Protein AF-A0A0F9HCJ8-F1 (afdb_monomer_lite)

pLDDT: mean 73.53, std 13.88, range [41.31, 93.12]

Organism: NCBI:txid412755

Foldseek 3Di:
DEEEEEQCVDPVNVVVQVVCVVVVYHYHYDYCVRDNLLDQAQDDPCSCVVPNGQEYEYPWADDPPDDLSSRLSTQARSLVSPVVVVHQYEYEAELLLAPLPDFQPDDWDDPPRPDDRDHDDSNSVSNVNRQDDDPSYHYDYDALPKDFPLDVVCNSDADPFQDFPDDLVRQLVPDDQVNQCVQCVQAADDRDRSGRCPGPNGGDDVVVRCVVVVVTIGGRGHDDHHYDPDD

Secondary structure (DSSP, 8-state):
-EEEEETTTSHHHHHHHHHHHHTT-EEEEE-TTT--SS-SSPPPHHHHHTT--SEEEE-----TTS-HHHHHIIIIIHHHHHHTT-SEEEEE--GGGS-SSS--SSS-SSGGGSPPP---SHHHHHHHHT---STTEEEE--S--EEE---GGGTT---SS--BSS-HHHHHHHS-HHHHHHHTTTSB----TT--TTSGGGB--HHHHHHTTTTTEEE---PPP-B----

Structure (mmCIF, N/CA/C/O backbone):
data_AF-A0A0F9HCJ8-F1
#
_entry.id   AF-A0A0F9HCJ8-F1
#
loop_
_atom_site.group_PDB
_atom_site.id
_atom_site.type_symbol
_atom_site.label_atom_id
_atom_site.label_alt_id
_atom_site.label_comp_id
_atom_site.label_asym_id
_atom_site.label_entity_id
_atom_site.label_seq_id
_atom_site.pdbx_PDB_ins_code
_atom_site.Cartn_x
_atom_site.Cartn_y
_atom_site.Cartn_z
_atom_site.occupancy
_atom_site.B_iso_or_equiv
_atom_site.auth_seq_id
_atom_site.auth_comp_id
_atom_site.auth_asym_id
_atom_site.auth_atom_id
_atom_site.pdbx_PDB_model_num
ATOM 1 N N . MET A 1 1 ? -16.533 -9.697 12.890 1.00 87.69 1 MET A N 1
ATOM 2 C CA . MET A 1 1 ? -16.351 -10.321 11.557 1.00 87.69 1 MET A CA 1
ATOM 3 C C . MET A 1 1 ? -15.185 -11.291 11.628 1.00 87.69 1 MET A C 1
ATOM 5 O O . MET A 1 1 ? -14.342 -11.140 12.508 1.00 87.69 1 MET A O 1
ATOM 9 N N . ARG A 1 2 ? -15.136 -12.250 10.708 1.00 91.31 2 ARG A N 1
ATOM 10 C CA . ARG A 1 2 ? -14.050 -13.206 10.493 1.00 91.31 2 ARG A CA 1
ATOM 11 C C . ARG A 1 2 ? -13.253 -12.776 9.270 1.00 91.31 2 ARG A C 1
ATOM 13 O O . ARG A 1 2 ? -13.800 -12.719 8.171 1.00 91.31 2 ARG A O 1
ATOM 20 N N . ILE A 1 3 ? -11.982 -12.449 9.465 1.00 91.75 3 ILE A N 1
ATOM 21 C CA . ILE A 1 3 ? -11.110 -11.904 8.423 1.00 91.75 3 ILE A CA 1
ATOM 22 C C . ILE A 1 3 ? -10.018 -12.916 8.095 1.00 91.75 3 ILE A C 1
ATOM 24 O O . ILE A 1 3 ? -9.222 -13.286 8.960 1.00 91.75 3 ILE A O 1
ATOM 28 N N . TRP A 1 4 ? -9.955 -13.333 6.834 1.00 92.88 4 TRP A N 1
ATOM 29 C CA . TRP A 1 4 ? -8.828 -14.088 6.300 1.00 92.88 4 TRP A CA 1
ATOM 30 C C . TRP A 1 4 ? -7.752 -13.125 5.783 1.00 92.88 4 TRP A C 1
ATOM 32 O O . TRP A 1 4 ? -8.043 -12.209 5.015 1.00 92.88 4 TRP A O 1
ATOM 42 N N . VAL A 1 5 ? -6.505 -13.325 6.214 1.00 91.94 5 VAL A N 1
ATOM 43 C CA . VAL A 1 5 ? -5.342 -12.523 5.809 1.00 91.94 5 VAL A CA 1
ATOM 44 C C . VAL A 1 5 ? -4.293 -13.422 5.138 1.00 91.94 5 VAL A C 1
ATOM 46 O O . VAL A 1 5 ? -3.419 -13.967 5.825 1.00 91.94 5 VAL A O 1
ATOM 49 N N . PRO A 1 6 ? -4.346 -13.588 3.803 1.00 90.38 6 PRO A N 1
ATOM 50 C CA . PRO A 1 6 ? -3.206 -14.046 3.017 1.00 90.38 6 PRO A CA 1
ATOM 51 C C . PRO A 1 6 ? -1.984 -13.151 3.253 1.00 90.38 6 PRO A C 1
ATOM 53 O O . PRO A 1 6 ? -2.093 -11.924 3.284 1.00 90.38 6 PRO A O 1
ATOM 56 N N . GLY A 1 7 ? -0.807 -13.757 3.421 1.00 86.25 7 GLY A N 1
ATOM 57 C CA . GLY A 1 7 ? 0.438 -13.016 3.651 1.00 86.25 7 GLY A CA 1
ATOM 58 C C . GLY A 1 7 ? 0.630 -12.546 5.099 1.00 86.25 7 GLY A C 1
ATOM 59 O O . GLY A 1 7 ? 1.447 -11.662 5.351 1.00 86.25 7 GLY A O 1
ATOM 60 N N . ALA A 1 8 ? -0.065 -13.150 6.071 1.00 86.25 8 ALA A N 1
ATOM 61 C CA . ALA A 1 8 ? -0.044 -12.768 7.491 1.00 86.25 8 ALA A CA 1
ATOM 62 C C . ALA A 1 8 ? 1.358 -12.702 8.138 1.00 86.25 8 ALA A C 1
ATOM 64 O O . ALA A 1 8 ? 1.544 -11.997 9.127 1.00 86.25 8 ALA A O 1
ATOM 65 N N . ASN A 1 9 ? 2.357 -13.400 7.582 1.00 79.94 9 ASN A N 1
ATOM 66 C CA . ASN A 1 9 ? 3.745 -13.349 8.058 1.00 79.94 9 ASN A CA 1
ATOM 67 C C . ASN A 1 9 ? 4.553 -12.143 7.538 1.00 79.94 9 ASN A C 1
ATOM 69 O O . ASN A 1 9 ? 5.627 -11.879 8.090 1.00 79.94 9 ASN A O 1
ATOM 73 N N . GLY A 1 10 ? 4.076 -11.430 6.513 1.00 63.88 10 GLY A N 1
ATOM 74 C CA . GLY A 1 10 ? 4.707 -10.226 5.962 1.00 63.88 10 GLY A CA 1
ATOM 75 C C . GLY A 1 10 ? 4.492 -8.983 6.833 1.00 63.88 10 GLY A C 1
ATOM 76 O O . GLY A 1 10 ? 3.681 -8.995 7.758 1.00 63.88 10 GLY A O 1
ATOM 77 N N . LEU A 1 11 ? 5.213 -7.895 6.534 1.00 59.75 11 LEU A N 1
ATOM 78 C CA . LEU A 1 11 ? 5.195 -6.651 7.322 1.00 59.75 11 LEU A CA 1
ATOM 79 C C . LEU A 1 11 ? 3.765 -6.124 7.550 1.00 59.75 11 LEU A C 1
ATOM 81 O O . LEU A 1 11 ? 3.345 -5.921 8.690 1.00 59.75 11 LEU A O 1
ATOM 85 N N . LEU A 1 12 ? 3.012 -5.964 6.458 1.00 65.88 12 LEU A N 1
ATOM 86 C CA . LEU A 1 12 ? 1.634 -5.481 6.479 1.00 65.88 12 LEU A CA 1
ATOM 87 C C . LEU A 1 12 ? 0.667 -6.526 7.053 1.00 65.88 12 LEU A C 1
ATOM 89 O O . LEU A 1 12 ? -0.139 -6.196 7.920 1.00 65.88 12 LEU A O 1
ATOM 93 N N . GLY A 1 13 ? 0.796 -7.795 6.649 1.00 73.38 13 GLY A N 1
ATOM 94 C CA . GLY A 1 13 ? -0.055 -8.886 7.133 1.00 73.38 13 GLY A CA 1
ATOM 95 C C . GLY A 1 13 ? -0.032 -9.039 8.658 1.00 73.38 13 GLY A C 1
ATOM 96 O O . GLY A 1 13 ? -1.091 -9.169 9.273 1.00 73.38 13 GLY A O 1
ATOM 97 N N . ARG A 1 14 ? 1.144 -8.915 9.296 1.00 68.38 14 ARG A N 1
ATOM 98 C CA . ARG A 1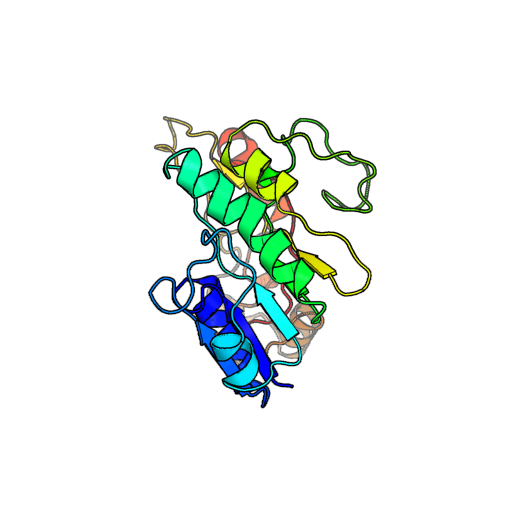 14 ? 1.272 -8.927 10.767 1.00 68.38 14 ARG A CA 1
ATOM 99 C C . ARG A 1 14 ? 0.539 -7.755 11.421 1.00 68.38 14 ARG A C 1
ATOM 101 O O . ARG A 1 14 ? -0.103 -7.938 12.455 1.00 68.38 14 ARG A O 1
ATOM 108 N N . ALA A 1 15 ? 0.637 -6.561 10.834 1.00 63.00 15 ALA A N 1
ATOM 109 C CA . ALA A 1 15 ? -0.034 -5.366 11.339 1.00 63.00 15 ALA A CA 1
ATOM 110 C C . ALA A 1 15 ? -1.561 -5.485 11.209 1.00 63.00 15 ALA A C 1
ATOM 112 O O . ALA A 1 15 ? -2.268 -5.263 12.192 1.00 63.00 15 ALA A O 1
ATOM 113 N N . VAL A 1 16 ? -2.059 -5.923 10.047 1.00 74.00 16 VAL A N 1
ATOM 114 C CA . VAL A 1 16 ? -3.487 -6.188 9.799 1.00 74.00 16 VAL A CA 1
ATOM 115 C C . VAL A 1 16 ? -4.023 -7.225 10.784 1.00 74.00 16 VAL A C 1
ATOM 117 O O . VAL A 1 16 ? -5.017 -6.954 11.454 1.00 74.00 16 VAL A O 1
ATOM 120 N N . CYS A 1 17 ? -3.338 -8.362 10.959 1.00 80.69 17 CYS A N 1
ATOM 121 C CA . CYS A 1 17 ? -3.760 -9.395 11.910 1.00 80.69 17 CYS A CA 1
ATOM 122 C C . CYS A 1 17 ? -3.848 -8.859 13.346 1.00 80.69 17 CYS A C 1
ATOM 124 O O . CYS A 1 17 ? -4.835 -9.102 14.039 1.00 80.69 17 CYS A O 1
ATOM 126 N N . LYS A 1 18 ? -2.845 -8.088 13.791 1.00 70.69 18 LYS A N 1
ATOM 127 C CA . LYS A 1 18 ? -2.830 -7.500 15.138 1.00 70.69 18 LYS A CA 1
ATOM 128 C C . LYS A 1 18 ? -3.949 -6.471 15.339 1.00 70.69 18 LYS A C 1
ATOM 130 O O . LYS A 1 18 ? -4.558 -6.448 16.403 1.00 70.69 18 LYS A O 1
ATOM 135 N N . ILE A 1 19 ? -4.213 -5.620 14.345 1.00 70.94 19 ILE A N 1
ATOM 136 C CA . ILE A 1 19 ? -5.230 -4.558 14.432 1.00 70.94 19 ILE A CA 1
ATOM 137 C C . ILE A 1 19 ? -6.648 -5.136 14.346 1.00 70.94 19 ILE A C 1
ATOM 139 O O . ILE A 1 19 ? -7.524 -4.677 15.074 1.00 70.94 19 ILE A O 1
ATOM 143 N N . ALA A 1 20 ? -6.876 -6.153 13.511 1.00 80.81 20 ALA A N 1
ATOM 144 C CA . ALA A 1 20 ? -8.163 -6.839 13.427 1.00 80.81 20 ALA A CA 1
ATOM 145 C C . ALA A 1 20 ? -8.491 -7.578 14.738 1.00 80.81 20 ALA A C 1
ATOM 147 O O . ALA A 1 20 ? -9.568 -7.373 15.294 1.00 80.81 20 ALA A O 1
ATOM 148 N N . ALA A 1 21 ? -7.537 -8.332 15.298 1.00 83.50 21 ALA A N 1
ATOM 149 C CA . ALA A 1 21 ? -7.712 -8.982 16.599 1.00 83.50 21 ALA A CA 1
ATOM 150 C C . ALA A 1 21 ? -7.932 -7.971 17.746 1.00 83.50 21 ALA A C 1
ATOM 152 O O . ALA A 1 21 ? -8.706 -8.237 18.656 1.00 83.50 21 ALA A O 1
ATOM 153 N N . TYR A 1 22 ? -7.302 -6.790 17.684 1.00 73.44 22 TYR A N 1
ATOM 154 C CA . TYR A 1 22 ? -7.511 -5.696 18.646 1.00 73.44 22 TYR A CA 1
ATOM 155 C C . TYR A 1 22 ? -8.889 -5.006 18.530 1.00 73.44 22 TYR A C 1
ATOM 157 O O . TYR A 1 22 ? -9.276 -4.268 19.431 1.00 73.44 22 TYR A O 1
ATOM 165 N N . ARG A 1 23 ? -9.641 -5.231 17.444 1.00 80.88 23 ARG A N 1
ATOM 166 C CA . ARG A 1 23 ? -11.015 -4.725 17.253 1.00 80.88 23 ARG A CA 1
ATOM 167 C C . ARG A 1 23 ? -12.059 -5.844 17.294 1.00 80.88 23 ARG A C 1
ATOM 169 O O . ARG A 1 23 ? -13.067 -5.777 16.593 1.00 80.88 23 ARG A O 1
ATOM 176 N N . ASP A 1 24 ? -11.786 -6.891 18.071 1.00 90.62 24 ASP A N 1
ATOM 177 C CA . ASP A 1 24 ? -12.686 -8.030 18.286 1.00 90.62 24 ASP A CA 1
ATOM 178 C C . ASP A 1 24 ? -13.165 -8.675 16.969 1.00 90.62 24 ASP A C 1
ATOM 180 O O . ASP A 1 24 ? -14.330 -9.035 16.779 1.00 90.62 24 ASP A O 1
ATOM 184 N N . HIS A 1 25 ? -12.256 -8.783 15.996 1.00 89.12 25 HIS A N 1
ATOM 185 C CA . HIS A 1 25 ? -12.457 -9.580 14.788 1.00 89.12 25 HIS A CA 1
ATOM 186 C C . HIS A 1 25 ? -11.683 -10.893 14.920 1.00 89.12 25 HIS A C 1
ATOM 188 O O . HIS A 1 25 ? -10.517 -10.900 15.315 1.00 89.12 25 HIS A O 1
ATOM 194 N N . GLU A 1 26 ? -12.313 -12.012 14.564 1.00 92.50 26 GLU A N 1
ATOM 195 C CA . GLU A 1 26 ? -11.611 -13.292 14.470 1.00 92.50 26 GLU A CA 1
ATOM 196 C C . GLU A 1 26 ? -10.710 -13.260 13.229 1.00 92.50 26 GLU A C 1
ATOM 198 O O . GLU A 1 26 ? -11.157 -12.916 12.132 1.00 92.50 26 GLU A O 1
ATOM 203 N N . VAL A 1 27 ? -9.431 -13.598 13.397 1.00 90.19 27 VAL A N 1
ATOM 204 C CA . VAL A 1 27 ? -8.425 -13.495 12.335 1.00 90.19 27 VAL A CA 1
ATOM 205 C C . VAL A 1 27 ? -7.896 -14.873 11.965 1.00 90.19 27 VAL A C 1
ATOM 207 O O . VAL A 1 27 ? -7.263 -15.549 12.775 1.00 90.19 27 VAL A O 1
ATOM 210 N N . VAL A 1 28 ? -8.071 -15.248 10.701 1.00 90.38 28 VAL A N 1
ATOM 211 C CA . VAL A 1 28 ? -7.382 -16.384 10.088 1.00 90.38 28 VAL A CA 1
ATOM 212 C C . VAL A 1 28 ? -6.180 -15.839 9.325 1.00 90.38 28 VAL A C 1
ATOM 214 O O . VAL A 1 28 ? -6.306 -15.382 8.195 1.00 90.38 28 VAL A O 1
ATOM 217 N N . GLY A 1 29 ? -4.997 -15.857 9.934 1.00 88.25 29 GLY A N 1
ATOM 218 C CA . GLY A 1 29 ? -3.758 -15.532 9.225 1.00 88.25 29 GLY A CA 1
ATOM 219 C C . GLY A 1 29 ? -3.212 -16.749 8.474 1.00 88.25 29 GLY A C 1
ATOM 220 O O . GLY A 1 29 ? -3.018 -17.803 9.087 1.00 88.25 29 GLY A O 1
ATOM 221 N N . THR A 1 30 ? -2.915 -16.617 7.176 1.00 87.19 30 THR A N 1
ATOM 222 C CA . THR A 1 30 ? -2.164 -17.636 6.422 1.00 87.19 30 THR A CA 1
ATOM 223 C C . THR A 1 30 ? -0.812 -17.108 5.947 1.00 87.19 30 THR A C 1
ATOM 225 O O . THR A 1 30 ? -0.667 -15.983 5.467 1.00 87.19 30 THR A O 1
ATOM 228 N N . SER A 1 31 ? 0.209 -17.946 6.107 1.00 81.69 31 SER A N 1
ATOM 229 C CA . SER A 1 31 ? 1.536 -17.784 5.518 1.00 81.69 31 SER A CA 1
ATOM 230 C C . SER A 1 31 ? 1.650 -18.638 4.252 1.00 81.69 31 SER A C 1
ATOM 232 O O . SER A 1 31 ? 0.871 -19.567 4.073 1.00 81.69 31 SER A O 1
ATOM 234 N N . HIS A 1 32 ? 2.651 -18.357 3.419 1.00 75.31 32 HIS A N 1
ATOM 235 C CA . HIS A 1 32 ? 2.958 -19.066 2.167 1.00 75.31 32 HIS A CA 1
ATOM 236 C C . HIS A 1 32 ? 2.940 -20.607 2.322 1.00 75.31 32 HIS A C 1
ATOM 238 O O . HIS A 1 32 ? 2.206 -21.289 1.623 1.00 75.31 32 HIS A O 1
ATOM 244 N N . GLY A 1 33 ? 3.588 -21.160 3.359 1.00 70.44 33 GLY A N 1
ATOM 245 C CA . GLY A 1 33 ? 3.550 -22.603 3.681 1.00 70.44 33 GLY A CA 1
ATOM 246 C C . GLY A 1 33 ? 2.228 -23.153 4.260 1.00 70.44 33 GLY A C 1
ATOM 247 O O . GLY A 1 33 ? 2.209 -24.267 4.774 1.00 70.44 33 GLY A O 1
ATOM 248 N N . ARG A 1 34 ? 1.145 -22.368 4.243 1.00 71.38 34 ARG A N 1
ATOM 249 C CA . ARG A 1 34 ? -0.234 -22.757 4.613 1.00 71.38 34 ARG A CA 1
ATOM 250 C C . ARG A 1 34 ? -1.266 -22.318 3.562 1.00 71.38 34 ARG A C 1
ATOM 252 O O . ARG A 1 34 ? -2.350 -22.886 3.506 1.00 71.38 34 ARG A O 1
ATOM 259 N N . PHE A 1 35 ? -0.938 -21.300 2.772 1.00 78.88 35 PHE A N 1
ATOM 260 C CA . PHE A 1 35 ? -1.616 -20.880 1.552 1.00 78.88 35 PHE A CA 1
ATOM 261 C C . PHE A 1 35 ? -0.606 -20.119 0.688 1.00 78.88 35 PHE A C 1
ATOM 263 O O . PHE A 1 35 ? -0.211 -18.999 1.036 1.00 78.88 35 PHE A O 1
ATOM 270 N N . ALA A 1 36 ? -0.206 -20.732 -0.420 1.00 82.12 36 ALA A N 1
ATOM 271 C CA . ALA A 1 36 ? 0.476 -20.071 -1.519 1.00 82.12 36 ALA A CA 1
ATOM 272 C C . ALA A 1 36 ? -0.537 -19.182 -2.255 1.00 82.12 36 ALA A C 1
ATOM 274 O O . ALA A 1 36 ? -1.634 -19.629 -2.580 1.00 82.12 36 ALA A O 1
ATOM 275 N N . VAL A 1 37 ? -0.193 -17.917 -2.508 1.00 81.50 37 VAL A N 1
ATOM 276 C CA . VAL A 1 37 ? -1.055 -17.018 -3.306 1.00 81.50 37 VAL A CA 1
ATOM 277 C C . VAL A 1 37 ? -0.806 -17.221 -4.804 1.00 81.50 37 VAL A C 1
ATOM 279 O O . VAL A 1 37 ? -1.646 -16.911 -5.635 1.00 81.50 37 VAL A O 1
ATOM 282 N N . GLU A 1 38 ? 0.351 -17.784 -5.131 1.00 80.44 38 GLU A N 1
ATOM 283 C CA . GLU A 1 38 ? 0.816 -18.182 -6.451 1.00 80.44 38 GLU A CA 1
ATOM 284 C C . GLU A 1 38 ? 0.294 -19.556 -6.920 1.00 80.44 38 GLU A C 1
ATOM 286 O O . GLU A 1 38 ? 0.556 -19.955 -8.058 1.00 80.44 38 GLU A O 1
ATOM 291 N N . ASP A 1 39 ? -0.454 -20.278 -6.079 1.00 77.69 39 ASP A N 1
ATOM 292 C CA . ASP A 1 39 ? -1.099 -21.528 -6.479 1.00 77.69 39 ASP A CA 1
ATOM 293 C C . ASP A 1 39 ? -2.217 -21.258 -7.496 1.00 77.69 39 ASP A C 1
ATOM 295 O O . ASP A 1 39 ? -3.145 -20.485 -7.273 1.00 77.69 39 ASP A O 1
ATOM 299 N N . SER A 1 40 ? -2.154 -21.948 -8.636 1.00 56.38 40 SER A N 1
ATOM 300 C CA . SER A 1 40 ? -3.090 -21.772 -9.762 1.00 56.38 40 SER A CA 1
ATOM 301 C C . SER A 1 40 ? -4.494 -22.363 -9.543 1.00 56.38 40 SER A C 1
ATOM 303 O O . SER A 1 40 ? -5.234 -22.577 -10.503 1.00 56.38 40 SER A O 1
ATOM 305 N N . GLN A 1 41 ? -4.854 -22.694 -8.304 1.00 65.56 41 GLN A N 1
ATOM 306 C CA . GLN A 1 41 ? -6.173 -23.203 -7.930 1.00 65.56 41 GLN A CA 1
ATOM 307 C C . GLN A 1 41 ? -6.925 -22.150 -7.104 1.00 65.56 41 GLN A C 1
ATOM 309 O O . GLN A 1 41 ? -6.289 -21.371 -6.390 1.00 65.56 41 GLN A O 1
ATOM 314 N N . PRO A 1 42 ? -8.270 -22.108 -7.174 1.00 66.50 42 PRO A N 1
ATOM 315 C CA . PRO A 1 42 ? -9.052 -21.338 -6.215 1.00 66.50 42 PRO A CA 1
ATOM 316 C C . PRO A 1 42 ? -8.764 -21.834 -4.786 1.00 66.50 42 PRO A C 1
ATOM 318 O O . PRO A 1 42 ? -8.494 -23.026 -4.607 1.00 66.50 42 PRO A O 1
ATOM 321 N N . PRO A 1 43 ? -8.832 -20.959 -3.763 1.00 72.38 43 PRO A N 1
ATOM 322 C CA . PRO A 1 43 ? -8.632 -21.349 -2.372 1.00 72.38 43 PRO A CA 1
ATOM 323 C C . PRO A 1 43 ? -9.509 -22.538 -1.991 1.00 72.38 43 PRO A C 1
ATOM 325 O O . PRO A 1 43 ? -10.721 -22.527 -2.213 1.00 72.38 43 PRO A O 1
ATOM 328 N N . ASP A 1 44 ? -8.882 -23.571 -1.436 1.00 66.88 44 ASP A N 1
ATOM 329 C CA . ASP A 1 44 ? -9.547 -24.847 -1.234 1.00 66.88 44 ASP A CA 1
ATOM 330 C C . ASP A 1 44 ? -10.656 -24.771 -0.166 1.00 66.88 44 ASP A C 1
ATOM 332 O O . ASP A 1 44 ? -10.714 -23.872 0.685 1.00 66.88 44 ASP A O 1
ATOM 336 N N . ALA A 1 45 ? -11.537 -25.772 -0.179 1.00 61.25 45 ALA A N 1
ATOM 337 C CA . ALA A 1 45 ? -12.607 -25.872 0.802 1.00 61.25 45 ALA A CA 1
ATOM 338 C C . ALA A 1 45 ? -12.076 -25.952 2.247 1.00 61.25 45 ALA A C 1
ATOM 340 O O . ALA A 1 45 ? -12.776 -25.525 3.157 1.00 61.25 45 ALA A O 1
ATOM 341 N N . THR A 1 46 ? -10.857 -26.443 2.494 1.00 58.84 46 THR A N 1
ATOM 342 C CA . THR A 1 46 ? -10.255 -26.502 3.837 1.00 58.84 46 THR A CA 1
ATOM 343 C C . THR A 1 46 ? -9.940 -25.113 4.391 1.00 58.84 46 THR A C 1
ATOM 345 O O . THR A 1 46 ? -10.228 -24.851 5.559 1.00 58.84 46 THR A O 1
ATOM 348 N N . ILE A 1 47 ? -9.402 -24.193 3.583 1.00 62.78 47 ILE A N 1
ATOM 349 C CA . ILE A 1 47 ? -9.145 -22.802 3.999 1.00 62.78 47 ILE A CA 1
ATOM 350 C C . ILE A 1 47 ? -10.454 -22.047 4.247 1.00 62.78 47 ILE A C 1
ATOM 352 O O . ILE A 1 47 ? -10.581 -21.347 5.255 1.00 62.78 47 ILE A O 1
ATOM 356 N N . LEU A 1 48 ? -11.451 -22.228 3.379 1.00 63.06 48 LEU A N 1
ATOM 357 C CA . LEU A 1 48 ? -12.755 -21.582 3.539 1.00 63.06 48 LEU A CA 1
ATOM 358 C C . LEU A 1 48 ? -13.530 -22.165 4.736 1.00 63.06 48 LEU A C 1
ATOM 360 O O . LEU A 1 48 ? -14.058 -21.410 5.550 1.00 63.06 48 LEU A O 1
ATOM 364 N N . ASN A 1 49 ? -13.516 -23.485 4.939 1.00 64.19 49 ASN A N 1
ATOM 365 C CA . ASN A 1 49 ? -14.169 -24.141 6.080 1.00 64.19 49 ASN A CA 1
ATOM 366 C C . ASN A 1 49 ? -13.402 -23.998 7.404 1.00 64.19 49 ASN A C 1
ATOM 368 O O . ASN A 1 49 ? -13.980 -24.239 8.461 1.00 64.19 49 ASN A O 1
ATOM 372 N N . LEU A 1 50 ? -12.128 -23.581 7.389 1.00 58.75 50 LEU A N 1
ATOM 373 C CA . LEU A 1 50 ? -11.313 -23.461 8.605 1.00 58.75 50 LEU A CA 1
ATOM 374 C C . LEU A 1 50 ? -11.949 -22.525 9.647 1.00 58.75 50 LEU A C 1
ATOM 376 O O . LEU A 1 50 ? -11.832 -22.804 10.843 1.00 58.75 50 LEU A O 1
ATOM 380 N N . ARG A 1 51 ? -12.646 -21.462 9.202 1.00 66.25 51 ARG A N 1
ATOM 381 C CA . ARG A 1 51 ? -13.553 -20.626 10.026 1.00 66.25 51 ARG A CA 1
ATOM 382 C C . ARG A 1 51 ? -14.775 -20.033 9.307 1.00 66.25 51 ARG A C 1
ATOM 384 O O . ARG A 1 51 ? -15.581 -19.390 9.976 1.00 66.25 51 ARG A O 1
ATOM 391 N N . SER A 1 52 ? -14.925 -20.220 7.993 1.00 79.62 52 SER A N 1
ATOM 392 C CA . SER A 1 52 ? -15.906 -19.506 7.154 1.00 79.62 52 SER A CA 1
ATOM 393 C C . SER A 1 52 ? -15.728 -17.980 7.229 1.00 79.62 52 SER A C 1
ATOM 395 O O . SER A 1 52 ? -16.573 -17.302 7.806 1.00 79.62 52 SER A O 1
ATOM 397 N N . PRO A 1 53 ? -14.609 -17.423 6.723 1.00 88.31 53 PRO A N 1
ATOM 398 C CA . PRO A 1 53 ? -14.350 -15.984 6.770 1.00 88.31 53 PRO A CA 1
ATOM 399 C C . PRO A 1 53 ? -15.432 -15.178 6.036 1.00 88.31 53 PRO A C 1
ATOM 401 O O . PRO A 1 53 ? -15.920 -15.597 4.992 1.00 88.31 53 PRO A O 1
ATOM 404 N N . ASP A 1 54 ? -15.765 -13.995 6.559 1.00 89.06 54 ASP A N 1
ATOM 405 C CA . ASP A 1 54 ? -16.745 -13.075 5.958 1.00 89.06 54 ASP A CA 1
ATOM 406 C C . ASP A 1 54 ? -16.059 -12.033 5.040 1.00 89.06 54 ASP A C 1
ATOM 408 O O . ASP A 1 54 ? -16.713 -11.266 4.331 1.00 89.06 54 ASP A O 1
ATOM 412 N N . THR A 1 55 ? -14.728 -11.920 5.112 1.00 90.25 55 THR A N 1
ATOM 413 C CA . THR A 1 55 ? -13.910 -10.920 4.405 1.00 90.25 55 THR A CA 1
ATOM 414 C C . THR A 1 55 ? -12.471 -11.421 4.239 1.00 90.25 55 THR A C 1
ATOM 416 O O . THR A 1 55 ? -11.928 -12.082 5.126 1.00 90.25 55 THR A O 1
ATOM 419 N N . ILE A 1 56 ? -11.839 -11.070 3.121 1.00 92.44 56 ILE A N 1
ATOM 420 C CA . ILE A 1 56 ? -10.434 -11.321 2.793 1.00 92.44 56 ILE A CA 1
ATOM 421 C C . ILE A 1 56 ? -9.697 -9.975 2.769 1.00 92.44 56 ILE A C 1
ATOM 423 O O . ILE A 1 56 ? -10.145 -9.037 2.114 1.00 92.44 56 ILE A O 1
ATOM 427 N N . ILE A 1 57 ? -8.546 -9.873 3.435 1.00 92.44 57 ILE A N 1
ATOM 428 C CA . ILE A 1 57 ? -7.603 -8.759 3.255 1.00 92.44 57 ILE A CA 1
ATOM 429 C C . ILE A 1 57 ? -6.306 -9.347 2.705 1.00 92.44 57 ILE A C 1
ATOM 431 O O . ILE A 1 57 ? -5.507 -9.917 3.447 1.00 92.44 57 ILE A O 1
ATOM 435 N N . ASN A 1 58 ? -6.115 -9.254 1.389 1.00 92.12 58 ASN A N 1
ATOM 436 C CA . ASN A 1 58 ? -4.958 -9.837 0.722 1.00 92.12 58 ASN A CA 1
ATOM 437 C C . ASN A 1 58 ? -3.719 -8.945 0.894 1.00 92.12 58 ASN A C 1
ATOM 439 O O . ASN A 1 58 ? -3.571 -7.938 0.196 1.00 92.12 58 ASN A O 1
ATOM 443 N N . CYS A 1 59 ? -2.822 -9.362 1.790 1.00 86.75 59 CYS A N 1
ATOM 444 C CA . CYS A 1 59 ? -1.496 -8.783 2.002 1.00 86.75 59 CYS A CA 1
ATOM 445 C C . CYS A 1 59 ? -0.366 -9.637 1.390 1.00 86.75 59 CYS A C 1
ATOM 447 O O . CYS A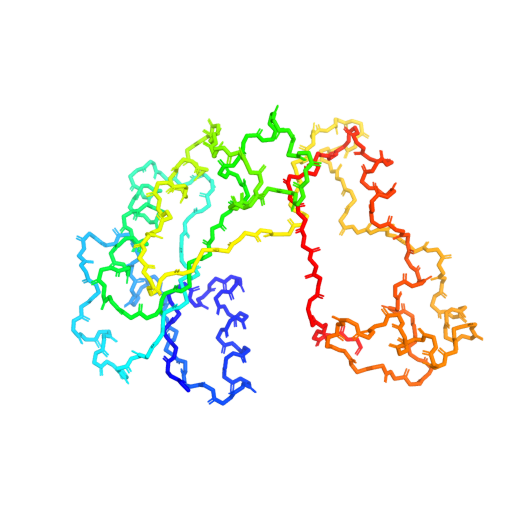 1 59 ? 0.797 -9.439 1.746 1.00 86.75 59 CYS A O 1
ATOM 449 N N . ALA A 1 60 ? -0.690 -10.605 0.527 1.00 89.69 60 ALA A N 1
ATOM 450 C CA . ALA A 1 60 ? 0.275 -11.453 -0.163 1.00 89.69 60 ALA A CA 1
ATOM 451 C C . ALA A 1 60 ? 0.614 -10.919 -1.567 1.00 89.69 60 ALA A C 1
ATOM 453 O O . ALA A 1 60 ? -0.193 -10.258 -2.224 1.00 89.69 60 ALA A O 1
ATOM 454 N N . GLY A 1 61 ? 1.836 -11.222 -1.997 1.00 86.31 61 GLY A N 1
ATOM 455 C CA . GLY A 1 61 ? 2.461 -10.780 -3.240 1.00 86.31 61 GLY A CA 1
ATOM 456 C C . GLY A 1 61 ? 3.984 -10.847 -3.103 1.00 86.31 61 GLY A C 1
ATOM 457 O O . GLY A 1 61 ? 4.496 -11.015 -1.992 1.00 86.31 61 GLY A O 1
ATOM 458 N N . VAL A 1 62 ? 4.705 -10.712 -4.214 1.00 85.50 62 VAL A N 1
ATOM 459 C CA . VAL A 1 62 ? 6.176 -10.682 -4.252 1.00 85.50 62 VAL A CA 1
ATOM 460 C C . VAL A 1 62 ? 6.693 -9.326 -4.727 1.00 85.50 62 VAL A C 1
ATOM 462 O O . VAL A 1 62 ? 6.050 -8.632 -5.517 1.00 85.50 62 VAL A O 1
ATOM 465 N N . LEU A 1 63 ? 7.861 -8.943 -4.217 1.00 75.00 63 LEU A N 1
ATOM 466 C CA . LEU A 1 63 ? 8.528 -7.674 -4.517 1.00 75.00 63 LEU A CA 1
ATOM 467 C C . LEU A 1 63 ? 9.384 -7.780 -5.800 1.00 75.00 63 LEU A C 1
ATOM 469 O O . LEU A 1 63 ? 9.588 -8.884 -6.317 1.00 75.00 63 LEU A O 1
ATOM 473 N N . PRO A 1 64 ? 9.917 -6.661 -6.330 1.00 74.62 64 PRO A N 1
ATOM 474 C CA . PRO A 1 64 ? 10.942 -6.703 -7.371 1.00 74.62 64 PRO A CA 1
ATOM 475 C C . PRO A 1 64 ? 12.127 -7.611 -6.991 1.00 74.62 64 PRO A C 1
ATOM 477 O O . PRO A 1 64 ? 12.535 -7.666 -5.833 1.00 74.62 64 PRO A O 1
ATOM 480 N N . GLY A 1 65 ? 12.682 -8.320 -7.980 1.00 74.62 65 GLY A N 1
ATOM 481 C CA . GLY A 1 65 ? 13.786 -9.279 -7.806 1.00 74.62 65 GLY A CA 1
ATOM 482 C C . GLY A 1 65 ? 13.377 -10.759 -7.853 1.00 74.62 65 GLY A C 1
ATOM 483 O O . GLY A 1 65 ? 14.239 -11.612 -8.050 1.00 74.62 65 GLY A O 1
ATOM 484 N N . HIS A 1 66 ? 12.082 -11.067 -7.744 1.00 84.94 66 HIS A N 1
ATOM 485 C CA . HIS A 1 66 ? 11.542 -12.423 -7.914 1.00 84.94 66 HIS A CA 1
ATOM 486 C C . HIS A 1 66 ? 11.428 -12.843 -9.394 1.00 84.94 66 HIS A C 1
ATOM 488 O O . HIS A 1 66 ? 11.417 -12.009 -10.307 1.00 84.94 66 HIS A O 1
ATOM 494 N N . GLY A 1 67 ? 11.366 -14.155 -9.649 1.00 88.38 67 GLY A N 1
ATOM 495 C CA . GLY A 1 67 ? 11.402 -14.709 -11.008 1.00 88.38 67 GLY A CA 1
ATOM 496 C C . GLY A 1 67 ? 10.098 -14.491 -11.785 1.00 88.38 67 GLY A C 1
ATOM 497 O O . GLY A 1 67 ? 9.018 -14.604 -11.221 1.00 88.38 67 GLY A O 1
ATOM 498 N N . TYR A 1 68 ? 10.163 -14.258 -13.104 1.00 90.38 68 TYR A N 1
ATOM 499 C CA . TYR A 1 68 ? 8.993 -13.884 -13.929 1.00 90.38 68 TYR A CA 1
ATOM 500 C C . TYR A 1 68 ? 7.723 -14.723 -13.677 1.00 90.38 68 TYR A C 1
ATOM 502 O O . TYR A 1 68 ? 6.642 -14.168 -13.488 1.00 90.38 68 TYR A O 1
ATOM 510 N N . ARG A 1 69 ? 7.854 -16.058 -13.631 1.00 91.81 69 ARG A N 1
ATOM 511 C CA . ARG A 1 69 ? 6.734 -16.978 -13.365 1.00 91.81 69 ARG A CA 1
ATOM 512 C C . ARG A 1 69 ? 6.127 -16.769 -11.973 1.00 91.81 69 ARG A C 1
ATOM 514 O O . ARG A 1 69 ? 4.909 -16.757 -11.847 1.00 91.81 69 ARG A O 1
ATOM 521 N N . GLU A 1 70 ? 6.970 -16.633 -10.957 1.00 89.44 70 GLU A N 1
ATOM 522 C CA . GLU A 1 70 ? 6.580 -16.414 -9.562 1.00 89.44 70 GLU A CA 1
ATOM 523 C C . GLU A 1 70 ? 5.845 -15.077 -9.420 1.00 89.44 70 GLU A C 1
ATOM 525 O O . GLU A 1 70 ? 4.738 -15.034 -8.893 1.00 89.44 70 GLU A O 1
ATOM 530 N N . THR A 1 71 ? 6.401 -14.010 -10.001 1.00 89.31 71 THR A N 1
ATOM 531 C CA . THR A 1 71 ? 5.813 -12.667 -9.988 1.00 89.31 71 THR A CA 1
ATOM 532 C C . THR A 1 71 ? 4.446 -12.626 -10.676 1.00 89.31 71 THR A C 1
ATOM 534 O O . THR A 1 71 ? 3.507 -12.067 -10.118 1.00 89.31 71 THR A O 1
ATOM 537 N N . VAL A 1 72 ? 4.280 -13.265 -11.842 1.00 92.38 72 VAL A N 1
ATOM 538 C CA . VAL A 1 72 ? 2.969 -13.354 -12.519 1.00 92.38 72 VAL A CA 1
ATOM 539 C C . VAL A 1 72 ? 1.963 -14.173 -11.703 1.00 92.38 72 VAL A C 1
ATOM 541 O O . VAL A 1 72 ? 0.817 -13.754 -11.542 1.00 92.38 72 VAL A O 1
ATOM 544 N N . LEU A 1 73 ? 2.358 -15.323 -11.153 1.00 91.75 73 LEU A N 1
ATOM 545 C CA . LEU A 1 73 ? 1.447 -16.139 -10.347 1.00 91.75 73 LEU A CA 1
ATOM 546 C C . LEU A 1 73 ? 1.006 -15.394 -9.073 1.00 91.75 73 LEU A C 1
ATOM 548 O O . LEU A 1 73 ? -0.192 -15.264 -8.831 1.00 91.75 73 LEU A O 1
ATOM 552 N N . ALA A 1 74 ? 1.954 -14.856 -8.300 1.00 90.75 74 ALA A N 1
ATOM 553 C CA . ALA A 1 74 ? 1.690 -14.246 -6.998 1.00 90.75 74 ALA A CA 1
ATOM 554 C C . ALA A 1 74 ? 1.010 -12.869 -7.077 1.00 90.75 74 ALA A C 1
ATOM 556 O O . ALA A 1 74 ? 0.114 -12.588 -6.281 1.00 90.75 74 ALA A O 1
ATOM 557 N N . ASN A 1 75 ? 1.433 -12.004 -8.009 1.00 93.12 75 ASN A N 1
ATOM 558 C CA . ASN A 1 75 ? 0.926 -10.630 -8.094 1.00 93.12 75 ASN A CA 1
ATOM 559 C C . ASN A 1 75 ? -0.255 -10.472 -9.053 1.00 93.12 75 ASN A C 1
ATOM 561 O O . ASN A 1 75 ? -1.013 -9.530 -8.860 1.00 93.12 75 ASN A O 1
ATOM 565 N N . THR A 1 76 ? -0.424 -11.353 -10.050 1.00 93.06 76 THR A N 1
ATOM 566 C CA . THR A 1 76 ? -1.523 -11.266 -11.030 1.00 93.06 76 THR A CA 1
ATOM 567 C C . THR A 1 76 ? -2.601 -12.317 -10.789 1.00 93.06 76 THR A C 1
ATOM 569 O O . THR A 1 76 ? -3.754 -11.967 -10.556 1.00 93.06 76 THR A O 1
ATOM 572 N N . LEU A 1 77 ? -2.260 -13.607 -10.840 1.00 92.38 77 LEU A N 1
ATOM 573 C CA . LEU A 1 77 ? -3.275 -14.671 -10.840 1.00 92.38 77 LEU A CA 1
ATOM 574 C C . LEU A 1 77 ? -3.864 -14.934 -9.446 1.00 92.38 77 LEU A C 1
ATOM 576 O O . LEU A 1 77 ? -5.071 -15.139 -9.323 1.00 92.38 77 LEU A O 1
ATOM 580 N N . GLY A 1 78 ? -3.048 -14.850 -8.396 1.00 92.00 78 GLY A N 1
ATOM 581 C CA . GLY A 1 78 ? -3.473 -15.009 -7.004 1.00 92.00 78 GLY A CA 1
ATOM 582 C C . GLY A 1 78 ? -4.581 -14.052 -6.541 1.00 92.00 78 GLY A C 1
ATOM 583 O O . GLY A 1 78 ? -5.589 -14.511 -6.001 1.00 92.00 78 GLY A O 1
ATOM 584 N N . PRO A 1 79 ? -4.466 -12.728 -6.761 1.00 92.31 79 PRO A N 1
ATOM 585 C CA . PRO A 1 79 ? -5.533 -11.777 -6.449 1.00 92.31 79 PRO A CA 1
ATOM 586 C C . PRO A 1 79 ? -6.867 -12.065 -7.153 1.00 92.31 79 PRO A C 1
ATOM 588 O O . PRO A 1 79 ? -7.911 -11.983 -6.507 1.00 92.31 79 PRO A O 1
ATOM 591 N N . HIS A 1 80 ? -6.851 -12.471 -8.430 1.00 92.62 80 HIS A N 1
ATOM 592 C CA . HIS A 1 80 ? -8.068 -12.880 -9.150 1.00 92.62 80 HIS A CA 1
ATOM 593 C C . HIS A 1 80 ? -8.632 -14.206 -8.627 1.00 92.62 80 HIS A C 1
ATOM 595 O O . HIS A 1 80 ? -9.846 -14.338 -8.472 1.00 92.62 80 HIS A O 1
ATOM 601 N N . SER A 1 81 ? -7.763 -15.158 -8.274 1.00 90.75 81 SER A N 1
ATOM 602 C CA . SER A 1 81 ? -8.146 -16.404 -7.596 1.00 90.75 81 SER A CA 1
ATOM 603 C C . SER A 1 81 ? -8.883 -16.110 -6.278 1.00 90.75 81 SER A C 1
ATOM 605 O O . SER A 1 81 ? -9.979 -16.624 -6.048 1.00 90.75 81 SER A O 1
ATOM 607 N N . LEU A 1 82 ? -8.368 -15.178 -5.467 1.00 90.69 82 LEU A N 1
ATOM 608 C CA . LEU A 1 82 ? -9.011 -14.707 -4.233 1.00 90.69 82 LEU A CA 1
ATOM 609 C C . LEU A 1 82 ? -10.322 -13.942 -4.486 1.00 90.69 82 LEU A C 1
ATOM 611 O O . LEU A 1 82 ? -1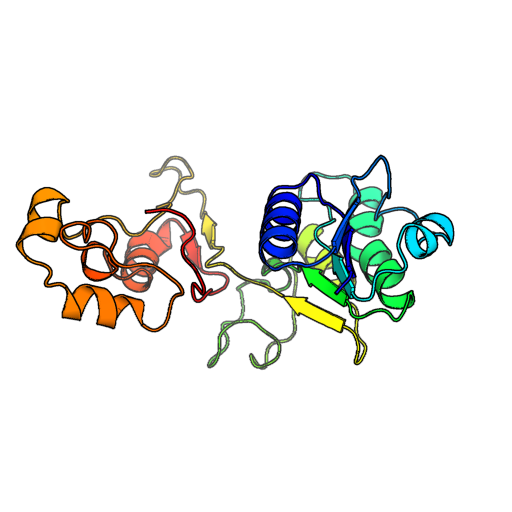1.265 -14.088 -3.711 1.00 90.69 82 LEU A O 1
ATOM 615 N N . ALA A 1 83 ? -10.412 -13.155 -5.561 1.00 90.94 83 ALA A N 1
ATOM 616 C CA . ALA A 1 83 ? -11.636 -12.441 -5.933 1.00 90.94 83 ALA A CA 1
ATOM 617 C C . ALA A 1 83 ? -12.756 -13.388 -6.397 1.00 90.94 83 ALA A C 1
ATOM 619 O O . ALA A 1 83 ? -13.930 -13.121 -6.130 1.00 90.94 83 ALA A O 1
ATOM 620 N N . SER A 1 84 ? -12.400 -14.515 -7.028 1.00 89.19 84 SER A N 1
ATOM 621 C CA . SER A 1 84 ? -13.355 -15.530 -7.500 1.00 89.19 84 SER A CA 1
ATOM 622 C C . SER A 1 84 ? -14.128 -16.234 -6.372 1.00 89.19 84 SER A C 1
ATOM 624 O O . SER A 1 84 ? -15.190 -16.800 -6.617 1.00 89.19 84 SER A O 1
ATOM 626 N N . VAL A 1 85 ? -13.649 -16.136 -5.124 1.00 88.44 85 VAL A N 1
ATOM 627 C CA . VAL A 1 85 ? -14.318 -16.664 -3.919 1.00 88.44 85 VAL A CA 1
ATOM 628 C C . VAL A 1 85 ? -15.627 -15.915 -3.600 1.00 88.44 85 VAL A C 1
ATOM 630 O O . VAL A 1 85 ? -16.475 -16.442 -2.884 1.00 88.44 85 VAL A O 1
ATOM 633 N N . GLY A 1 86 ? -15.813 -14.684 -4.095 1.00 87.38 86 GLY A N 1
ATOM 634 C CA . GLY A 1 86 ? -17.036 -13.888 -3.882 1.00 87.38 86 GLY A CA 1
ATOM 635 C C . GLY A 1 86 ? -17.207 -13.297 -2.473 1.00 87.38 86 GLY A C 1
ATOM 636 O O . GLY A 1 86 ? -18.173 -12.583 -2.212 1.00 87.38 86 GLY A O 1
ATOM 637 N N . LEU A 1 87 ? -16.268 -13.552 -1.557 1.00 89.31 87 LEU A N 1
ATOM 638 C CA . LEU A 1 87 ? -16.182 -12.858 -0.269 1.00 89.31 87 LEU A CA 1
ATOM 639 C C . LEU A 1 87 ? -15.679 -11.425 -0.463 1.00 89.31 87 LEU A C 1
ATOM 641 O O . LEU A 1 87 ? -14.866 -11.168 -1.348 1.00 89.31 87 LEU A O 1
ATOM 645 N N . ARG A 1 88 ? -16.090 -10.508 0.425 1.00 89.56 88 ARG A N 1
ATOM 646 C CA . ARG A 1 88 ? -15.588 -9.122 0.457 1.00 89.56 88 ARG A CA 1
ATOM 647 C C . ARG A 1 88 ? -14.057 -9.124 0.451 1.00 89.56 88 ARG A C 1
ATOM 649 O O . ARG A 1 88 ? -13.461 -9.621 1.403 1.00 89.56 88 ARG A O 1
ATOM 656 N N . LEU A 1 89 ? -13.427 -8.575 -0.582 1.00 88.94 89 LEU A N 1
ATOM 657 C CA . LEU A 1 89 ? -11.979 -8.597 -0.774 1.00 88.94 89 LEU A CA 1
ATOM 658 C C . LEU A 1 89 ? -11.412 -7.182 -0.691 1.00 88.94 89 LEU A C 1
ATOM 660 O O . LEU A 1 89 ? -11.821 -6.302 -1.438 1.00 88.94 89 LEU A O 1
ATOM 664 N N . VAL A 1 90 ? -10.409 -6.982 0.160 1.00 87.75 90 VAL A N 1
ATOM 665 C CA . VAL A 1 90 ? -9.536 -5.807 0.103 1.00 87.75 90 VAL A CA 1
ATOM 666 C C . VAL A 1 90 ? -8.168 -6.253 -0.410 1.00 87.75 90 VAL A C 1
ATOM 668 O O . VAL A 1 90 ? -7.467 -7.001 0.275 1.00 87.75 90 VAL A O 1
ATOM 671 N N . HIS A 1 91 ? -7.779 -5.823 -1.610 1.00 87.88 91 HIS A N 1
ATOM 672 C CA . HIS A 1 91 ? -6.460 -6.094 -2.178 1.00 87.88 91 HIS A CA 1
ATOM 673 C C . HIS A 1 91 ? -5.512 -4.908 -1.975 1.00 87.88 91 HIS A C 1
ATOM 675 O O . HIS A 1 91 ? -5.814 -3.770 -2.334 1.00 87.88 91 HIS A O 1
ATOM 681 N N . MET A 1 92 ? -4.341 -5.183 -1.403 1.00 83.25 92 MET A N 1
ATOM 682 C CA . MET A 1 92 ? -3.264 -4.203 -1.290 1.00 83.25 92 MET A CA 1
ATOM 683 C C . MET A 1 92 ? -2.533 -4.117 -2.635 1.00 83.25 92 MET A C 1
ATOM 685 O O . MET A 1 92 ? -1.884 -5.086 -3.045 1.00 83.25 92 MET A O 1
ATOM 689 N N . SER A 1 93 ? -2.648 -2.985 -3.332 1.00 76.56 93 SER A N 1
ATOM 690 C CA . SER A 1 93 ? -1.918 -2.735 -4.581 1.00 76.56 93 SER A CA 1
ATOM 691 C C . SER A 1 93 ? -0.665 -1.889 -4.323 1.00 76.56 93 SER A C 1
ATOM 693 O O . SER A 1 93 ? -0.126 -1.891 -3.217 1.00 76.56 93 SER A O 1
ATOM 695 N N . THR A 1 94 ? -0.153 -1.228 -5.355 1.00 68.25 94 THR A N 1
ATOM 696 C CA . THR A 1 94 ? 1.055 -0.406 -5.328 1.00 68.25 94 THR A CA 1
ATOM 697 C C . THR A 1 94 ? 0.828 0.840 -6.180 1.00 68.25 94 THR A C 1
ATOM 699 O O . THR A 1 94 ? 0.051 0.834 -7.125 1.00 68.25 94 THR A O 1
ATOM 702 N N . ASP A 1 95 ? 1.521 1.917 -5.857 1.00 63.25 95 ASP A N 1
ATOM 703 C CA . ASP A 1 95 ? 1.625 3.136 -6.662 1.00 63.25 95 ASP A CA 1
ATOM 704 C C . ASP A 1 95 ? 2.351 2.926 -8.006 1.00 63.25 95 ASP A C 1
ATOM 706 O O . ASP A 1 95 ? 1.973 3.545 -8.996 1.00 63.25 95 ASP A O 1
ATOM 710 N N . CYS A 1 96 ? 3.308 1.989 -8.077 1.00 62.28 96 CYS A N 1
ATOM 711 C CA . CYS A 1 96 ? 4.048 1.597 -9.290 1.00 62.28 96 CYS A CA 1
ATOM 712 C C . CYS A 1 96 ? 3.176 1.084 -10.463 1.00 62.28 96 CYS A C 1
ATOM 714 O O . CYS A 1 96 ? 3.710 0.728 -11.514 1.00 62.28 96 CYS A O 1
ATOM 716 N N . VAL A 1 97 ? 1.846 1.021 -10.309 1.00 64.00 97 VAL A N 1
ATOM 717 C CA . VAL A 1 97 ? 0.912 0.881 -11.440 1.00 64.00 97 VAL A CA 1
ATOM 718 C C . VAL A 1 97 ? 0.880 2.142 -12.322 1.00 64.00 97 VAL A C 1
ATOM 720 O O . VAL A 1 97 ? 0.483 2.069 -13.481 1.00 64.00 97 VAL A O 1
ATOM 723 N N . PHE A 1 98 ? 1.351 3.286 -11.822 1.00 67.06 98 PHE A N 1
ATOM 724 C CA . PHE A 1 98 ? 1.565 4.519 -12.581 1.00 67.06 98 PHE A CA 1
ATOM 725 C C . PHE A 1 98 ? 3.060 4.736 -12.862 1.00 67.06 98 PHE A C 1
ATOM 727 O O . PHE A 1 98 ? 3.914 4.420 -12.039 1.00 67.06 98 PHE A O 1
ATOM 734 N N . SER A 1 99 ? 3.392 5.313 -14.019 1.00 62.88 99 SER A N 1
ATOM 735 C CA . SER A 1 99 ? 4.780 5.589 -14.432 1.00 62.88 99 SER A CA 1
ATOM 736 C C . SER A 1 99 ? 5.417 6.841 -13.820 1.00 62.88 99 SER A C 1
ATOM 738 O O . SER A 1 99 ? 6.564 7.148 -14.143 1.00 62.88 99 SER A O 1
ATOM 740 N N . GLY A 1 100 ? 4.655 7.644 -13.070 1.00 60.84 100 GLY A N 1
ATOM 741 C CA . GLY A 1 100 ? 5.048 8.994 -12.641 1.00 60.84 100 GLY A CA 1
ATOM 742 C C . GLY A 1 100 ? 5.079 10.057 -13.759 1.00 60.84 100 GLY A C 1
ATOM 743 O O . GLY A 1 100 ? 5.212 11.243 -13.471 1.00 60.84 100 GLY A O 1
ATOM 744 N N . ARG A 1 101 ? 4.936 9.675 -15.041 1.00 53.28 101 ARG A N 1
ATOM 745 C CA . ARG A 1 101 ? 5.183 10.555 -16.209 1.00 53.28 101 ARG A CA 1
ATOM 746 C C . ARG A 1 101 ? 4.052 11.530 -16.542 1.00 53.28 101 ARG A C 1
ATOM 748 O O . ARG A 1 101 ? 4.238 12.410 -17.379 1.00 53.28 101 ARG A O 1
ATOM 755 N N . LYS A 1 102 ? 2.870 11.347 -15.953 1.00 51.28 102 LYS A N 1
ATOM 756 C CA . LYS A 1 102 ? 1.680 12.182 -16.163 1.00 51.28 102 LYS A CA 1
ATOM 757 C C . LYS A 1 102 ? 1.145 12.556 -14.794 1.00 51.28 102 LYS A C 1
ATOM 759 O O . LYS A 1 102 ? 0.613 11.691 -14.114 1.00 51.28 102 LYS A O 1
ATOM 764 N N . TYR A 1 103 ? 1.271 13.814 -14.392 1.00 52.84 103 TYR A N 1
ATOM 765 C CA . TYR A 1 103 ? 0.761 14.236 -13.092 1.00 52.84 103 TYR A CA 1
ATOM 766 C C . TYR A 1 103 ? -0.738 14.581 -13.185 1.00 52.84 103 TYR A C 1
ATOM 768 O O . TYR A 1 103 ? -1.118 15.339 -14.083 1.00 52.84 103 TYR A O 1
ATOM 776 N N . PRO A 1 104 ? -1.603 14.050 -12.303 1.00 52.22 104 PRO A N 1
ATOM 777 C CA . PRO A 1 104 ? -3.028 14.362 -12.320 1.00 52.22 104 PRO A CA 1
ATOM 778 C C . PRO A 1 104 ? -3.265 15.780 -11.793 1.00 52.22 104 PRO A C 1
ATOM 780 O O . PRO A 1 104 ? -2.689 16.196 -10.788 1.00 52.22 104 PRO A O 1
ATOM 783 N N . THR A 1 105 ? -4.118 16.544 -12.476 1.00 43.88 105 THR A N 1
ATOM 784 C CA . THR A 1 105 ? -4.351 17.968 -12.168 1.00 43.88 105 THR A CA 1
ATOM 785 C C . THR A 1 105 ? -5.187 18.196 -10.907 1.00 43.88 105 THR A C 1
ATOM 787 O O . THR A 1 105 ? -5.212 19.311 -10.390 1.00 43.88 105 THR A O 1
ATOM 790 N N . GLN A 1 106 ? -5.859 17.156 -10.406 1.00 43.31 106 GLN A N 1
ATOM 791 C CA . GLN A 1 106 ? -6.618 17.129 -9.154 1.00 43.31 106 GLN A CA 1
ATOM 792 C C . GLN A 1 106 ? -6.473 15.746 -8.489 1.00 43.31 106 GLN A C 1
ATOM 794 O O . GLN A 1 106 ? -6.090 14.779 -9.142 1.00 43.31 106 GLN A O 1
ATOM 799 N N . ASN A 1 107 ? -6.784 15.656 -7.192 1.00 41.31 107 ASN A N 1
ATOM 800 C CA . ASN A 1 107 ? -6.954 14.427 -6.390 1.00 41.31 107 ASN A CA 1
ATOM 801 C C . ASN A 1 107 ? -5.765 13.445 -6.240 1.00 41.31 107 ASN A C 1
ATOM 803 O O . ASN A 1 107 ? -5.827 12.580 -5.370 1.00 41.31 107 ASN A O 1
ATOM 807 N N . GLY A 1 108 ? -4.665 13.590 -6.985 1.00 51.56 108 GLY A N 1
ATOM 808 C CA . GLY A 1 108 ? -3.527 12.656 -6.928 1.00 51.56 108 GLY A CA 1
ATOM 809 C C . GLY A 1 108 ? -3.767 11.382 -7.749 1.00 51.56 108 GLY A C 1
ATOM 810 O O . GLY A 1 108 ? -4.732 11.305 -8.505 1.00 51.56 108 GLY A O 1
ATOM 811 N N . TYR A 1 109 ? -2.871 10.394 -7.661 1.00 47.19 109 TYR A N 1
ATOM 812 C CA . TYR A 1 109 ? -2.982 9.153 -8.440 1.00 47.19 109 TYR A CA 1
ATOM 813 C C . TYR A 1 109 ? -3.977 8.169 -7.802 1.00 47.19 109 TYR A C 1
ATOM 815 O O . TYR A 1 109 ? -3.845 7.797 -6.636 1.00 47.19 109 TYR A O 1
ATOM 823 N N . GLY A 1 110 ? -4.953 7.710 -8.587 1.00 51.41 110 GLY A N 1
ATOM 824 C CA . GLY A 1 110 ? -6.046 6.841 -8.142 1.00 51.41 110 GLY A CA 1
ATOM 825 C C . GLY A 1 110 ? -7.182 6.778 -9.167 1.00 51.41 110 GLY A C 1
ATOM 826 O O . GLY A 1 110 ? -7.040 7.288 -10.278 1.00 51.41 110 GLY A O 1
ATOM 827 N N . LEU A 1 111 ? -8.318 6.179 -8.800 1.00 48.75 111 LEU A N 1
ATOM 828 C CA . LEU A 1 111 ? -9.479 6.034 -9.695 1.00 48.75 111 LEU A CA 1
ATOM 829 C C . LEU A 1 111 ? -10.028 7.397 -10.163 1.00 48.75 111 LEU A C 1
ATOM 831 O O . LEU A 1 111 ? -10.263 7.594 -11.353 1.00 48.75 111 LEU A O 1
ATOM 835 N N . ASP A 1 112 ? -10.116 8.369 -9.253 1.00 50.75 112 ASP A N 1
ATOM 836 C CA . ASP A 1 112 ? -10.646 9.717 -9.521 1.00 50.75 112 ASP A CA 1
ATOM 837 C C . ASP A 1 112 ? -9.607 10.688 -10.124 1.00 50.75 112 ASP A C 1
ATOM 839 O O . ASP A 1 112 ? -9.834 11.897 -10.182 1.00 50.75 112 ASP A O 1
ATOM 843 N N . SER A 1 113 ? -8.445 10.179 -10.555 1.00 52.62 113 SER A N 1
ATOM 844 C CA . SER A 1 113 ? -7.330 10.981 -11.093 1.00 52.62 113 SER A CA 1
ATOM 845 C C . SER A 1 113 ? -7.498 11.395 -12.560 1.00 52.62 113 SER A C 1
ATOM 847 O O . SER A 1 113 ? -6.774 12.261 -13.052 1.00 52.62 113 SER A O 1
ATOM 849 N N . GLY A 1 114 ? -8.398 10.724 -13.288 1.00 59.31 114 GLY A N 1
ATOM 850 C CA . GLY A 1 114 ? -8.525 10.836 -14.744 1.00 59.31 114 GLY A CA 1
ATOM 851 C C . GLY A 1 114 ? -7.374 10.201 -15.543 1.00 59.31 114 GLY A C 1
ATOM 852 O O . GLY A 1 114 ? -7.365 10.306 -16.770 1.00 59.31 114 GLY A O 1
ATOM 853 N N . LEU A 1 115 ? -6.410 9.541 -14.889 1.00 60.31 115 LEU A N 1
ATOM 854 C CA . LEU A 1 115 ? -5.262 8.906 -15.536 1.00 60.31 115 LEU A CA 1
ATOM 855 C C . LEU A 1 115 ? -5.417 7.386 -15.616 1.00 60.31 115 LEU A C 1
ATOM 857 O O . LEU A 1 115 ? -5.663 6.713 -14.619 1.00 60.31 115 LEU A O 1
ATOM 861 N N . ALA A 1 116 ? -5.177 6.835 -16.806 1.00 76.00 116 ALA A N 1
ATOM 862 C CA . ALA A 1 116 ? -4.998 5.399 -16.977 1.00 76.00 116 ALA A CA 1
ATOM 863 C C . ALA A 1 116 ? -3.618 4.960 -16.433 1.00 76.00 116 ALA A C 1
ATOM 865 O O . ALA A 1 116 ? -2.617 5.583 -16.811 1.00 76.00 116 ALA A O 1
ATOM 866 N N . PRO A 1 117 ? -3.543 3.895 -15.608 1.00 74.31 117 PRO A N 1
ATOM 867 C CA . PRO A 1 117 ? -2.288 3.265 -15.193 1.00 74.31 117 PRO A CA 1
ATOM 868 C C . PRO A 1 117 ? -1.384 2.885 -16.380 1.00 74.31 117 PRO A C 1
ATOM 870 O O . PRO A 1 117 ? -1.860 2.400 -17.408 1.00 74.31 117 PRO A O 1
ATOM 873 N N . ASP A 1 118 ? -0.073 3.101 -16.247 1.00 72.75 118 ASP A N 1
ATOM 874 C CA . ASP A 1 118 ? 0.923 2.892 -17.309 1.00 72.75 118 ASP A CA 1
ATOM 875 C C . ASP A 1 118 ? 2.274 2.315 -16.812 1.00 72.75 118 ASP A C 1
ATOM 877 O O . ASP A 1 118 ? 3.334 2.899 -17.048 1.00 72.75 118 ASP A O 1
ATOM 881 N N . PRO A 1 119 ? 2.277 1.142 -16.148 1.00 75.38 119 PRO A N 1
ATOM 882 C CA . PRO A 1 119 ? 3.427 0.642 -15.397 1.00 75.38 119 PRO A CA 1
ATOM 883 C C . PRO A 1 119 ? 4.650 0.308 -16.262 1.00 75.38 119 PRO A C 1
ATOM 885 O O . PRO A 1 119 ? 4.594 -0.432 -17.257 1.00 75.38 119 PRO A O 1
ATOM 888 N N . VAL A 1 120 ? 5.801 0.822 -15.830 1.00 77.94 120 VAL A N 1
ATOM 889 C CA . VAL A 1 120 ? 7.056 0.764 -16.592 1.00 77.94 120 VAL A CA 1
ATOM 890 C C . VAL A 1 120 ? 7.758 -0.594 -16.517 1.00 77.94 120 VAL A C 1
ATOM 892 O O . VAL A 1 120 ? 8.341 -1.010 -17.519 1.00 77.94 120 VAL A O 1
ATOM 895 N N . ASP A 1 121 ? 7.653 -1.306 -15.393 1.00 76.75 121 ASP A N 1
ATOM 896 C CA . ASP A 1 121 ? 8.424 -2.516 -15.080 1.00 76.75 121 ASP A CA 1
ATOM 897 C C . ASP A 1 121 ? 7.545 -3.782 -14.917 1.00 76.75 121 ASP A C 1
ATOM 899 O O . ASP A 1 121 ? 6.334 -3.759 -15.135 1.00 76.75 121 ASP A O 1
ATOM 903 N N . LEU A 1 122 ? 8.152 -4.917 -14.550 1.00 86.00 122 LEU A N 1
ATOM 904 C CA . LEU A 1 122 ? 7.435 -6.179 -14.335 1.00 86.00 122 LEU A CA 1
ATOM 905 C C . LEU A 1 122 ? 6.571 -6.177 -13.060 1.00 86.00 122 LEU A C 1
ATOM 907 O O . LEU A 1 122 ? 5.476 -6.745 -13.073 1.00 86.00 122 LEU A O 1
ATOM 911 N N . TYR A 1 123 ? 7.037 -5.574 -11.966 1.00 79.94 123 TYR A N 1
ATOM 912 C CA . TYR A 1 123 ? 6.308 -5.540 -10.700 1.00 79.94 123 TYR A CA 1
ATOM 913 C C . TYR A 1 123 ? 5.040 -4.687 -10.825 1.00 79.94 123 TYR A C 1
ATOM 915 O O . TYR A 1 123 ? 3.947 -5.199 -10.587 1.00 79.94 123 TYR A O 1
ATOM 923 N N . GLY A 1 124 ? 5.144 -3.452 -11.324 1.00 75.25 124 GLY A N 1
ATOM 924 C CA . GLY A 1 124 ? 3.993 -2.590 -11.592 1.00 75.25 124 GLY A CA 1
ATOM 925 C C . GLY A 1 124 ? 2.995 -3.218 -12.569 1.00 75.25 124 GLY A C 1
ATOM 926 O O . GLY A 1 124 ? 1.789 -3.186 -12.326 1.00 75.25 124 GLY A O 1
ATOM 927 N N . ARG A 1 125 ? 3.475 -3.870 -13.642 1.00 87.00 125 ARG A N 1
ATOM 928 C CA . ARG A 1 125 ? 2.605 -4.558 -14.620 1.00 87.00 125 ARG A CA 1
ATOM 929 C C . ARG A 1 125 ? 1.858 -5.736 -14.019 1.00 87.00 125 ARG A C 1
ATOM 931 O O . ARG A 1 125 ? 0.671 -5.888 -14.285 1.00 87.00 125 ARG A O 1
ATOM 938 N N . THR A 1 126 ? 2.532 -6.568 -13.227 1.00 91.38 126 THR A N 1
ATOM 939 C CA . THR A 1 126 ? 1.888 -7.732 -12.599 1.00 91.38 126 THR A CA 1
ATOM 940 C C . THR A 1 126 ? 0.939 -7.326 -11.479 1.00 91.38 126 THR A C 1
ATOM 942 O O . THR A 1 126 ? -0.125 -7.931 -11.364 1.00 91.38 126 THR A O 1
ATOM 945 N N . LYS A 1 127 ? 1.265 -6.273 -10.716 1.00 84.00 127 LYS A N 1
ATOM 946 C CA . LYS A 1 127 ? 0.367 -5.677 -9.720 1.00 84.00 127 LYS A CA 1
ATOM 947 C C . LYS A 1 127 ? -0.886 -5.081 -10.357 1.00 84.00 127 LYS A C 1
ATOM 949 O O . LYS A 1 127 ? -1.968 -5.469 -9.940 1.00 84.00 127 LYS A O 1
ATOM 954 N N . LEU A 1 128 ? -0.754 -4.250 -11.397 1.00 86.12 128 LEU A N 1
ATOM 955 C CA . LEU A 1 128 ? -1.896 -3.704 -12.143 1.00 86.12 128 LEU A CA 1
ATOM 956 C C . LEU A 1 128 ? -2.761 -4.814 -12.750 1.00 86.12 128 LEU A C 1
ATOM 958 O O . LEU A 1 128 ? -3.976 -4.818 -12.594 1.00 86.12 128 LEU A O 1
ATOM 962 N N . ALA A 1 129 ? -2.139 -5.784 -13.427 1.00 90.88 129 ALA A N 1
ATOM 963 C CA . ALA A 1 129 ? -2.867 -6.900 -14.025 1.00 90.88 129 ALA A CA 1
ATOM 964 C C . ALA A 1 129 ? -3.577 -7.776 -12.976 1.00 90.88 129 ALA A C 1
ATOM 966 O O . ALA A 1 129 ? -4.502 -8.503 -13.330 1.00 90.88 129 ALA A O 1
ATOM 967 N N . GLY A 1 130 ? -3.146 -7.721 -11.711 1.00 88.62 130 GLY A N 1
ATOM 968 C CA . GLY A 1 130 ? -3.761 -8.380 -10.561 1.00 88.62 130 GLY A CA 1
ATOM 969 C C . GLY A 1 130 ? -4.738 -7.523 -9.762 1.00 88.62 130 GLY A C 1
ATOM 970 O O . GLY A 1 130 ? -5.170 -7.966 -8.702 1.00 88.62 130 GLY A O 1
ATOM 971 N N . GLU A 1 131 ? -5.100 -6.320 -10.210 1.00 87.31 131 GLU A N 1
ATOM 972 C CA . GLU A 1 131 ? -6.181 -5.559 -9.579 1.00 87.31 131 GLU A CA 1
ATOM 973 C C . GLU A 1 131 ? -7.531 -6.196 -9.962 1.00 87.31 131 GLU A C 1
ATOM 975 O O . GLU A 1 131 ? -7.910 -6.158 -11.137 1.00 87.31 131 GLU A O 1
ATOM 980 N N . PRO A 1 132 ? -8.264 -6.833 -9.024 1.00 86.62 132 PRO A N 1
ATOM 981 C CA . PRO A 1 132 ? -9.518 -7.498 -9.347 1.00 86.62 132 PRO A CA 1
ATOM 982 C C . PRO A 1 132 ? -10.670 -6.493 -9.335 1.00 86.62 132 PRO A C 1
ATOM 984 O O . PRO A 1 132 ? -10.657 -5.521 -8.579 1.00 86.62 132 PRO A O 1
ATOM 987 N N . SER A 1 133 ? -11.702 -6.760 -10.131 1.00 83.06 133 SER A N 1
ATOM 988 C CA . SER A 1 133 ? -12.921 -5.952 -10.191 1.00 83.06 133 SER A CA 1
ATOM 989 C C . SER A 1 133 ? -14.159 -6.751 -9.770 1.00 83.06 133 SER A C 1
ATOM 991 O O . SER A 1 133 ? -14.197 -7.978 -9.861 1.00 83.06 133 SER A O 1
ATOM 993 N N . GLY A 1 134 ? -15.170 -6.035 -9.276 1.00 80.75 134 GLY A N 1
ATOM 994 C CA . GLY A 1 134 ? -16.434 -6.584 -8.780 1.00 80.75 134 GLY A CA 1
ATOM 995 C C . GLY A 1 134 ? -16.929 -5.820 -7.553 1.00 80.75 134 GLY A C 1
ATOM 996 O O . GLY A 1 134 ? -16.127 -5.261 -6.808 1.00 80.75 134 GLY A O 1
ATOM 997 N N . ASP A 1 135 ? -18.242 -5.810 -7.321 1.00 81.06 135 ASP A N 1
ATOM 998 C CA . ASP A 1 135 ? -18.890 -5.009 -6.263 1.00 81.06 135 ASP A CA 1
ATOM 999 C C . ASP A 1 135 ? -18.449 -5.397 -4.834 1.00 81.06 135 ASP A C 1
ATOM 1001 O O . ASP A 1 135 ? -18.632 -4.648 -3.872 1.00 81.06 135 ASP A O 1
ATOM 1005 N N . HIS A 1 136 ? -17.855 -6.585 -4.682 1.00 81.62 136 HIS A N 1
ATOM 1006 C CA . HIS A 1 136 ? -17.271 -7.099 -3.445 1.00 81.62 136 HIS A CA 1
ATOM 1007 C C . HIS A 1 136 ? -15.786 -6.745 -3.255 1.00 81.62 136 HIS A C 1
ATOM 1009 O O . HIS A 1 136 ? -15.231 -7.103 -2.214 1.00 81.62 136 HIS A O 1
ATOM 1015 N N . VAL A 1 137 ? -15.138 -6.071 -4.211 1.00 79.69 137 VAL A N 1
ATOM 1016 C CA . VAL A 1 137 ? -13.684 -5.834 -4.236 1.00 79.69 137 VAL A CA 1
ATOM 1017 C C . VAL A 1 137 ? -13.328 -4.361 -3.995 1.00 79.69 137 VAL A C 1
ATOM 1019 O O . VAL A 1 137 ? -13.919 -3.453 -4.570 1.00 79.69 137 VAL A O 1
ATOM 1022 N N . LEU A 1 138 ? -12.307 -4.124 -3.168 1.00 73.62 138 LEU A N 1
ATOM 1023 C CA . LEU A 1 138 ? -11.667 -2.827 -2.941 1.00 73.62 138 LEU A CA 1
ATOM 1024 C C . LEU A 1 138 ? -10.151 -2.949 -3.149 1.00 73.62 138 LEU A C 1
ATOM 1026 O O . LEU A 1 138 ? -9.526 -3.865 -2.614 1.00 73.62 138 LEU A O 1
ATOM 1030 N N . VAL A 1 139 ? -9.548 -2.003 -3.869 1.00 67.06 139 VAL A N 1
ATOM 1031 C CA . VAL A 1 139 ? -8.100 -1.941 -4.137 1.00 67.06 139 VAL A CA 1
ATOM 1032 C C . VAL A 1 139 ? -7.507 -0.683 -3.485 1.00 67.06 139 VAL A C 1
ATOM 1034 O O . VAL A 1 139 ? -8.146 0.367 -3.502 1.00 67.06 139 VAL A O 1
ATOM 1037 N N . VAL A 1 140 ? -6.324 -0.781 -2.858 1.00 65.75 140 VAL A N 1
ATOM 1038 C CA . VAL A 1 140 ? -5.763 0.288 -1.992 1.00 65.75 140 VAL A CA 1
ATOM 1039 C C . VAL A 1 140 ? -4.271 0.587 -2.282 1.00 65.75 140 VAL A C 1
ATOM 1041 O O . VAL A 1 140 ? -3.466 -0.344 -2.179 1.00 65.75 140 VAL A O 1
ATOM 1044 N N . PRO A 1 141 ? -3.890 1.855 -2.584 1.00 54.25 141 PRO A N 1
ATOM 1045 C CA . PRO A 1 141 ? -2.497 2.324 -2.747 1.00 54.25 141 PRO A CA 1
ATOM 1046 C C . PRO A 1 141 ? -2.063 3.477 -1.788 1.00 54.25 141 PRO A C 1
ATOM 1048 O O . PRO A 1 141 ? -2.877 4.026 -1.047 1.00 54.25 141 PRO A O 1
ATOM 1051 N N . GLY A 1 142 ? -0.772 3.864 -1.823 1.00 53.75 142 GLY A N 1
ATOM 1052 C CA . GLY A 1 142 ? -0.105 4.861 -0.941 1.00 53.75 142 GLY A CA 1
ATOM 1053 C C . GLY A 1 142 ? 0.999 4.207 -0.078 1.00 53.75 142 GLY A C 1
ATOM 1054 O O . GLY A 1 142 ? 1.051 2.983 -0.028 1.00 53.75 142 GLY A O 1
ATOM 1055 N N . SER A 1 143 ? 1.944 4.840 0.639 1.00 52.91 143 SER A N 1
ATOM 1056 C CA . SER A 1 143 ? 2.269 6.202 1.150 1.00 52.91 143 SER A CA 1
ATOM 1057 C C . SER A 1 143 ? 2.528 7.355 0.157 1.00 52.91 143 SER A C 1
ATOM 1059 O O . SER A 1 143 ? 2.305 7.210 -1.038 1.00 52.91 143 SER A O 1
ATOM 1061 N N . PHE A 1 144 ? 3.112 8.471 0.652 1.00 51.41 144 PHE A N 1
ATOM 1062 C CA . PHE A 1 144 ? 4.258 9.104 -0.038 1.00 51.41 144 PHE A CA 1
ATOM 1063 C C . PHE A 1 144 ? 5.378 8.065 -0.183 1.00 51.41 144 PHE A C 1
ATOM 1065 O O . PHE A 1 144 ? 6.358 8.038 0.560 1.00 51.41 144 PHE A O 1
ATOM 1072 N N . ILE A 1 145 ? 5.151 7.145 -1.112 1.00 50.25 145 ILE A N 1
ATOM 1073 C CA . ILE A 1 145 ? 6.191 6.366 -1.757 1.00 50.25 145 ILE A CA 1
ATOM 1074 C C . ILE A 1 145 ? 6.868 7.341 -2.724 1.00 50.25 145 ILE A C 1
ATOM 1076 O O . ILE A 1 145 ? 6.216 8.212 -3.313 1.00 50.25 145 ILE A O 1
ATOM 1080 N N . GLY A 1 146 ? 8.189 7.263 -2.804 1.00 51.91 146 GLY A N 1
ATOM 1081 C CA . GLY A 1 146 ? 8.988 8.136 -3.643 1.00 51.91 146 GLY A CA 1
ATOM 1082 C C . GLY A 1 146 ? 10.201 7.387 -4.158 1.00 51.91 146 GLY A C 1
ATOM 1083 O O . GLY A 1 146 ? 10.870 6.701 -3.382 1.00 51.91 146 GLY A O 1
ATOM 1084 N N . GLU A 1 147 ? 10.476 7.501 -5.453 1.00 49.22 147 GLU A N 1
ATOM 1085 C CA . GLU A 1 147 ? 11.672 6.903 -6.036 1.00 49.22 147 GLU A CA 1
ATOM 1086 C C . GLU A 1 147 ? 12.887 7.759 -5.685 1.00 49.22 147 GLU A C 1
ATOM 1088 O O . GLU A 1 147 ? 12.939 8.949 -6.006 1.00 49.22 147 GLU A O 1
ATOM 1093 N N . GLY A 1 148 ? 13.863 7.151 -5.009 1.00 58.97 148 GLY A N 1
ATOM 1094 C CA . GLY A 1 148 ? 15.159 7.772 -4.770 1.00 58.97 148 GLY A CA 1
ATOM 1095 C C . GLY A 1 148 ? 15.918 7.898 -6.085 1.00 58.97 148 GLY A C 1
ATOM 1096 O O . GLY A 1 148 ? 16.212 6.892 -6.726 1.00 58.97 148 GLY A O 1
ATOM 1097 N N . LEU A 1 149 ? 16.297 9.120 -6.458 1.00 74.31 149 LEU A N 1
ATOM 1098 C CA . LEU A 1 149 ? 17.001 9.438 -7.709 1.00 74.31 149 LEU A CA 1
ATOM 1099 C C . LEU A 1 149 ? 18.469 8.961 -7.726 1.00 74.31 149 LEU A C 1
ATOM 1101 O O . LEU A 1 149 ? 19.228 9.277 -8.638 1.00 74.31 149 LEU A O 1
ATOM 1105 N N . ASN A 1 150 ? 18.864 8.184 -6.712 1.00 55.69 150 ASN A N 1
ATOM 1106 C CA . ASN A 1 150 ? 20.169 7.556 -6.533 1.00 55.69 150 ASN A CA 1
ATOM 1107 C C . ASN A 1 150 ? 21.364 8.521 -6.694 1.00 55.69 150 ASN A C 1
ATOM 1109 O O . ASN A 1 150 ? 22.415 8.138 -7.207 1.00 55.69 150 ASN A O 1
ATOM 1113 N N . SER A 1 151 ? 21.193 9.778 -6.263 1.00 67.12 151 SER A N 1
ATOM 1114 C CA . SER A 1 151 ? 22.208 10.832 -6.375 1.00 67.12 151 SER A CA 1
ATOM 1115 C C . SER A 1 151 ? 23.542 10.385 -5.749 1.00 67.12 151 SER A C 1
ATOM 1117 O O . SER A 1 151 ? 23.569 10.087 -4.545 1.00 67.12 151 SER A O 1
ATOM 1119 N N . PRO A 1 152 ? 24.652 10.328 -6.519 1.00 66.06 152 PRO A N 1
ATOM 1120 C CA . PRO A 1 152 ? 25.955 9.902 -6.005 1.00 66.06 152 PRO A CA 1
ATOM 1121 C C . PRO A 1 152 ? 26.465 10.798 -4.874 1.00 66.06 152 PRO A C 1
ATOM 1123 O O . PRO A 1 152 ? 26.997 10.293 -3.888 1.00 66.06 152 PRO A O 1
ATOM 1126 N N . ASP A 1 153 ? 26.217 12.106 -4.978 1.00 66.00 153 ASP A N 1
ATOM 1127 C CA . ASP A 1 153 ? 26.616 13.113 -3.986 1.00 66.00 153 ASP A CA 1
ATOM 1128 C C . ASP A 1 153 ? 25.851 12.968 -2.655 1.00 66.00 153 ASP A C 1
ATOM 1130 O O . ASP A 1 153 ? 26.296 13.456 -1.618 1.00 66.00 153 ASP A O 1
ATOM 1134 N N . SER A 1 154 ? 24.723 12.246 -2.668 1.00 53.09 154 SER A N 1
ATOM 1135 C CA . SER A 1 154 ? 23.951 11.837 -1.482 1.00 53.09 154 SER A CA 1
ATOM 1136 C C . SER A 1 154 ? 24.015 10.326 -1.212 1.00 53.09 154 SER A C 1
ATOM 1138 O O . SER A 1 154 ? 23.165 9.778 -0.506 1.00 53.09 154 SER A O 1
ATOM 1140 N N . PHE A 1 155 ? 25.018 9.635 -1.767 1.00 72.00 155 PHE A N 1
ATOM 1141 C CA . PHE A 1 155 ? 25.284 8.200 -1.579 1.00 72.00 155 PHE A CA 1
ATOM 1142 C C . PHE A 1 155 ? 24.088 7.280 -1.887 1.00 72.00 155 PHE A C 1
ATOM 1144 O O . PHE A 1 155 ? 23.955 6.206 -1.300 1.00 72.00 155 PHE A O 1
ATOM 1151 N N . GLY A 1 156 ? 23.198 7.703 -2.790 1.00 56.25 156 GLY A N 1
ATOM 1152 C CA . GLY A 1 156 ? 21.975 6.973 -3.126 1.00 56.25 156 GLY A CA 1
ATOM 1153 C C . GLY A 1 156 ? 20.844 7.072 -2.090 1.00 56.25 156 GLY A C 1
ATOM 1154 O O . GLY A 1 156 ? 19.936 6.244 -2.103 1.00 56.25 156 GLY A O 1
ATOM 1155 N N . THR A 1 157 ? 20.884 8.055 -1.182 1.00 59.94 157 THR A N 1
ATOM 1156 C CA . THR A 1 157 ? 19.923 8.201 -0.070 1.00 59.94 157 THR A CA 1
ATOM 1157 C C . THR A 1 157 ? 19.062 9.470 -0.163 1.00 59.94 157 THR A C 1
ATOM 1159 O O . THR A 1 157 ? 19.394 10.414 -0.875 1.00 59.94 157 THR A O 1
ATOM 1162 N N . CYS A 1 158 ? 17.940 9.493 0.568 1.00 62.56 158 CYS A N 1
ATOM 1163 C CA . CYS A 1 158 ? 17.017 10.630 0.680 1.00 62.56 158 CYS A CA 1
ATOM 1164 C C . CYS A 1 158 ? 16.429 10.727 2.107 1.00 62.56 158 CYS A C 1
ATOM 1166 O O . CYS A 1 158 ? 16.605 9.823 2.929 1.00 62.56 158 CYS A O 1
ATOM 1168 N N . SER A 1 159 ? 15.705 11.803 2.430 1.00 59.31 159 SER A N 1
ATOM 1169 C CA . SER A 1 159 ? 15.195 12.040 3.791 1.00 59.31 159 SER A CA 1
ATOM 1170 C C . SER A 1 159 ? 14.040 11.101 4.158 1.00 59.31 159 SER A C 1
ATOM 1172 O O . SER A 1 159 ? 12.918 11.268 3.686 1.00 59.31 159 SER A O 1
ATOM 1174 N N . HIS A 1 160 ? 14.268 10.175 5.095 1.00 54.53 160 HIS A N 1
ATOM 1175 C CA . HIS A 1 160 ? 13.231 9.277 5.638 1.00 54.53 160 HIS A CA 1
ATOM 1176 C C . HIS A 1 160 ? 12.169 9.961 6.532 1.00 54.53 160 HIS A C 1
ATOM 1178 O O . HIS A 1 160 ? 11.315 9.288 7.105 1.00 54.53 160 HIS A O 1
ATOM 1184 N N . GLY A 1 161 ? 12.215 11.285 6.698 1.00 61.25 161 GLY A N 1
ATOM 1185 C CA . GLY A 1 161 ? 11.239 12.043 7.478 1.00 61.25 161 GLY A CA 1
ATOM 1186 C C . GLY A 1 161 ? 11.531 13.542 7.475 1.00 61.25 161 GLY A C 1
ATOM 1187 O O . GLY A 1 161 ? 12.652 13.962 7.199 1.00 61.25 161 GLY A O 1
ATOM 1188 N N . ALA A 1 162 ? 10.527 14.355 7.811 1.00 62.19 162 ALA A N 1
ATOM 1189 C CA . ALA A 1 162 ? 10.560 15.806 7.598 1.00 62.19 162 ALA A CA 1
ATOM 1190 C C . ALA A 1 162 ? 11.635 16.578 8.399 1.00 62.19 162 ALA A C 1
ATOM 1192 O O . ALA A 1 162 ? 11.986 17.709 8.064 1.00 62.19 162 ALA A O 1
ATOM 1193 N N . GLY A 1 163 ? 12.165 15.991 9.475 1.00 55.97 163 GLY A N 1
ATOM 1194 C CA . GLY A 1 163 ? 13.071 16.681 10.393 1.00 55.97 163 GLY A CA 1
ATOM 1195 C C . GLY A 1 163 ? 12.360 17.740 11.246 1.00 55.97 163 GLY A C 1
ATOM 1196 O O . GLY A 1 163 ? 11.243 18.175 10.963 1.00 55.97 163 GLY A O 1
ATOM 1197 N N . ARG A 1 164 ? 12.993 18.122 12.357 1.00 71.25 164 ARG A N 1
ATOM 1198 C CA . ARG A 1 164 ? 12.347 18.927 13.403 1.00 71.25 164 ARG A CA 1
ATOM 1199 C C . ARG A 1 164 ? 12.626 20.415 13.243 1.00 71.25 164 ARG A C 1
ATOM 1201 O O . ARG A 1 164 ? 13.774 20.803 13.048 1.00 71.25 164 ARG A O 1
ATOM 1208 N N . VAL A 1 165 ? 11.592 21.230 13.434 1.00 66.94 165 VAL A N 1
ATOM 1209 C CA . VAL A 1 165 ? 11.719 22.674 13.700 1.00 66.94 165 VAL A CA 1
ATOM 1210 C C . VAL A 1 165 ? 11.765 22.969 15.203 1.00 66.94 165 VAL A C 1
ATOM 1212 O O . VAL A 1 165 ? 12.310 23.990 15.609 1.00 66.94 165 VAL A O 1
ATOM 1215 N N . MET A 1 166 ? 11.254 22.058 16.046 1.00 71.56 166 MET A N 1
ATOM 1216 C CA . MET A 1 166 ? 11.176 22.252 17.497 1.00 71.56 166 MET A CA 1
ATOM 1217 C C . MET A 1 166 ? 11.814 21.095 18.283 1.00 71.56 166 MET A C 1
ATOM 1219 O O . MET A 1 166 ? 11.439 19.924 18.155 1.00 71.56 166 MET A O 1
ATOM 1223 N N . GLY A 1 167 ? 12.792 21.422 19.134 1.00 67.38 167 GLY A N 1
ATOM 1224 C CA . GLY A 1 167 ? 13.447 20.461 20.026 1.00 67.38 167 GLY A CA 1
ATOM 1225 C C . GLY A 1 167 ? 12.536 20.013 21.175 1.00 67.38 167 GLY A C 1
ATOM 1226 O O . GLY A 1 167 ? 11.753 20.805 21.692 1.00 67.38 167 GLY A O 1
ATOM 1227 N N . ARG A 1 168 ? 12.664 18.756 21.622 1.00 82.62 168 ARG A N 1
ATOM 1228 C CA . ARG A 1 168 ? 11.727 18.102 22.567 1.00 82.62 168 ARG A CA 1
ATOM 1229 C C . ARG A 1 168 ? 11.445 18.895 23.854 1.00 82.62 168 ARG A C 1
ATOM 1231 O O . ARG A 1 168 ? 10.294 19.103 24.220 1.00 82.62 168 ARG A O 1
ATOM 1238 N N . LYS A 1 169 ? 12.496 19.415 24.504 1.00 83.81 169 LYS A N 1
ATOM 1239 C CA . LYS A 1 169 ? 12.390 20.256 25.718 1.00 83.81 169 LYS A CA 1
ATOM 1240 C C . LYS A 1 169 ? 11.760 21.638 25.477 1.00 83.81 169 LYS A C 1
ATOM 1242 O O . LYS A 1 169 ? 11.399 22.305 26.441 1.00 83.81 169 LYS A O 1
ATOM 1247 N N . VAL A 1 170 ? 11.684 22.089 24.224 1.00 78.00 170 VAL A N 1
ATOM 1248 C CA . VAL A 1 170 ? 10.974 23.317 23.836 1.00 78.00 170 VAL A CA 1
ATOM 1249 C C . VAL A 1 170 ? 9.510 22.978 23.576 1.00 78.00 170 VAL A C 1
ATOM 1251 O O . VAL A 1 170 ? 8.657 23.564 24.224 1.00 78.00 170 VAL A O 1
ATOM 1254 N N . ALA A 1 171 ? 9.230 21.957 22.758 1.00 80.06 171 ALA A N 1
ATOM 1255 C CA . ALA A 1 171 ? 7.875 21.483 22.461 1.00 80.06 171 ALA A CA 1
ATOM 1256 C C . ALA A 1 171 ? 7.030 21.243 23.723 1.00 80.06 171 ALA A C 1
ATOM 1258 O O . ALA A 1 171 ? 5.965 21.836 23.871 1.00 80.06 171 ALA A O 1
ATOM 1259 N N . ASN A 1 172 ? 7.563 20.495 24.695 1.00 89.69 172 ASN A N 1
ATOM 1260 C CA . ASN A 1 172 ? 6.874 20.198 25.961 1.00 89.69 172 ASN A CA 1
ATOM 1261 C C . ASN A 1 172 ? 6.791 21.399 26.934 1.00 89.69 172 ASN A C 1
ATOM 1263 O O . ASN A 1 172 ? 6.341 21.239 28.064 1.00 89.69 172 ASN A O 1
ATOM 1267 N N . ARG A 1 173 ? 7.239 22.589 26.510 1.00 87.12 173 ARG A N 1
ATOM 1268 C CA . ARG A 1 173 ? 7.180 23.863 27.247 1.00 87.12 173 ARG A CA 1
ATOM 1269 C C . ARG A 1 173 ? 6.416 24.962 26.491 1.00 87.12 173 ARG A C 1
ATOM 1271 O O . ARG A 1 173 ? 5.994 25.923 27.123 1.00 87.12 173 ARG A O 1
ATOM 1278 N N . THR A 1 174 ? 6.280 24.870 25.165 1.00 82.38 174 THR A N 1
ATOM 1279 C CA . THR A 1 174 ? 5.695 25.931 24.319 1.00 82.38 174 THR A CA 1
ATOM 1280 C C . THR A 1 174 ? 4.447 25.515 23.544 1.00 82.38 174 THR A C 1
ATOM 1282 O O . THR A 1 174 ? 3.735 26.393 23.068 1.00 82.38 174 THR A O 1
ATOM 1285 N N . ILE A 1 175 ? 4.165 24.217 23.399 1.00 86.31 175 ILE A N 1
ATOM 1286 C CA . ILE A 1 175 ? 2.900 23.730 22.830 1.00 86.31 175 ILE A CA 1
ATOM 1287 C C . ILE A 1 175 ? 1.879 23.610 23.973 1.00 86.31 175 ILE A C 1
ATOM 1289 O O . ILE A 1 175 ? 2.195 23.034 25.015 1.00 86.31 175 ILE A O 1
ATOM 1293 N N . THR A 1 176 ? 0.674 24.165 23.802 1.00 89.38 176 THR A N 1
ATOM 1294 C CA . THR A 1 176 ? -0.430 24.014 24.769 1.00 89.38 176 THR A CA 1
ATOM 1295 C C . THR A 1 176 ? -1.211 22.726 24.519 1.00 89.38 176 THR A C 1
ATOM 1297 O O . THR A 1 176 ? -1.145 22.149 23.429 1.00 89.38 176 THR A O 1
ATOM 1300 N N . HIS A 1 177 ? -1.969 22.267 25.519 1.00 90.94 177 HIS A N 1
ATOM 1301 C CA . HIS A 1 177 ? -2.743 21.034 25.383 1.00 90.94 177 HIS A CA 1
ATOM 1302 C C . HIS A 1 177 ? -3.825 21.151 24.302 1.00 90.94 177 HIS A C 1
ATOM 1304 O O . HIS A 1 177 ? -3.964 20.238 23.490 1.00 90.94 177 HIS A O 1
ATOM 1310 N N . GLU A 1 178 ? -4.539 22.282 24.225 1.00 89.00 178 GLU A N 1
ATOM 1311 C CA . GLU A 1 178 ? -5.603 22.465 23.231 1.00 89.00 178 GLU A CA 1
ATOM 1312 C C . GLU A 1 178 ? -5.052 22.411 21.804 1.00 89.00 178 GLU A C 1
ATOM 1314 O O . GLU A 1 178 ? -5.612 21.723 20.956 1.00 89.00 178 GLU A O 1
ATOM 1319 N N . ARG A 1 179 ? -3.904 23.054 21.550 1.00 82.00 179 ARG A N 1
ATOM 1320 C CA . ARG A 1 179 ? -3.257 23.062 20.229 1.00 82.00 179 ARG A CA 1
ATOM 1321 C C . ARG A 1 179 ? -2.704 21.686 19.837 1.00 82.00 179 ARG A C 1
ATOM 1323 O O . ARG A 1 179 ? -2.718 21.318 18.661 1.00 82.00 179 ARG A O 1
ATOM 1330 N N . ALA A 1 180 ? -2.242 20.900 20.810 1.00 84.00 180 ALA A N 1
ATOM 1331 C CA . ALA A 1 180 ? -1.849 19.508 20.588 1.00 84.00 180 ALA A CA 1
ATOM 1332 C C . ALA A 1 180 ? -3.054 18.611 20.235 1.00 84.00 180 ALA A C 1
ATOM 1334 O O . ALA A 1 180 ? -2.929 17.726 19.392 1.00 84.00 180 ALA A O 1
ATOM 1335 N N . VAL A 1 181 ? -4.229 18.857 20.827 1.00 83.56 181 VAL A N 1
ATOM 1336 C CA . VAL A 1 181 ? -5.484 18.168 20.469 1.00 83.56 181 VAL A CA 1
ATOM 1337 C C . VAL A 1 181 ? -5.995 18.611 19.093 1.00 83.56 181 VAL A C 1
ATOM 1339 O O . VAL A 1 181 ? -6.312 17.762 18.266 1.00 83.56 181 VAL A O 1
ATOM 1342 N N . GLU A 1 182 ? -6.017 19.916 18.813 1.00 83.25 182 GLU A N 1
ATOM 1343 C CA . GLU A 1 182 ? -6.467 20.496 17.538 1.00 83.25 182 GLU A CA 1
ATOM 1344 C C . GLU A 1 182 ? -5.648 19.977 16.345 1.00 83.25 182 GLU A C 1
ATOM 1346 O O . GLU A 1 182 ? -6.209 19.435 15.391 1.00 83.25 182 GLU A O 1
ATOM 1351 N N . SER A 1 183 ? -4.314 20.056 16.422 1.00 71.19 183 SER A N 1
ATOM 1352 C CA . SER A 1 183 ? -3.413 19.587 15.353 1.00 71.19 183 SER A CA 1
ATOM 1353 C C . SER A 1 183 ? -3.524 18.082 15.064 1.00 71.19 183 SER A C 1
ATOM 1355 O O . SER A 1 183 ? -3.214 17.648 13.953 1.00 71.19 183 SER A O 1
ATOM 1357 N N . MET A 1 184 ? -4.022 17.293 16.022 1.00 71.75 184 MET A N 1
ATOM 1358 C CA . MET A 1 184 ? -4.238 15.850 15.893 1.00 71.75 184 MET A CA 1
ATOM 1359 C C . MET A 1 184 ? -5.700 15.458 15.627 1.00 71.75 184 MET A C 1
ATOM 1361 O O . MET A 1 184 ? -5.970 14.273 15.467 1.00 71.75 184 MET A O 1
ATOM 1365 N N . ALA A 1 185 ? -6.649 16.397 15.521 1.00 74.12 185 ALA A N 1
ATOM 1366 C CA . ALA A 1 185 ? -8.091 16.099 15.485 1.00 74.12 185 ALA A CA 1
ATOM 1367 C C . ALA A 1 185 ? -8.561 15.206 14.310 1.00 74.12 185 ALA A C 1
ATOM 1369 O O . ALA A 1 185 ? -9.643 14.626 14.368 1.00 74.12 185 ALA A O 1
ATOM 1370 N N . HIS A 1 186 ? -7.752 15.075 13.254 1.00 61.25 186 HIS A N 1
ATOM 1371 C CA . HIS A 1 186 ? -8.004 14.218 12.088 1.00 61.25 186 HIS A CA 1
ATOM 1372 C C . HIS A 1 186 ? -7.315 12.837 12.167 1.00 61.25 186 HIS A C 1
ATOM 1374 O O . HIS A 1 186 ? -7.459 12.024 11.255 1.00 61.25 186 HIS A O 1
ATOM 1380 N N . VAL A 1 187 ? -6.570 12.559 13.243 1.00 68.69 187 VAL A N 1
ATOM 1381 C CA . VAL A 1 187 ? -5.776 11.340 13.452 1.00 68.69 187 VAL A CA 1
ATOM 1382 C C . VAL A 1 187 ? -6.182 10.690 14.770 1.00 68.69 187 VAL A C 1
ATOM 1384 O O . VAL A 1 187 ? -6.171 11.327 15.820 1.00 68.69 187 VAL A O 1
ATOM 1387 N N . VAL A 1 188 ? -6.463 9.386 14.769 1.00 73.56 188 VAL A N 1
ATOM 1388 C CA . VAL A 1 188 ? -6.721 8.657 16.020 1.00 73.56 188 VAL A CA 1
ATOM 1389 C C . VAL A 1 188 ? -5.420 8.553 16.832 1.00 73.56 188 VAL A C 1
ATOM 1391 O O . VAL A 1 188 ? -4.564 7.705 16.562 1.00 73.56 188 VAL A O 1
ATOM 1394 N N . TYR A 1 189 ? -5.262 9.437 17.820 1.00 75.06 189 TYR A N 1
ATOM 1395 C CA . TYR A 1 189 ? -4.120 9.494 18.733 1.00 75.06 189 TYR A CA 1
ATOM 1396 C C . TYR A 1 189 ? -4.521 10.048 20.108 1.00 75.06 189 TYR A C 1
ATOM 1398 O O . TYR A 1 189 ? -5.288 11.001 20.213 1.00 75.06 189 TYR A O 1
ATOM 1406 N N . GLY A 1 190 ? -3.972 9.466 21.178 1.00 79.44 190 GLY A N 1
ATOM 1407 C CA . GLY A 1 190 ? -4.187 9.935 22.547 1.00 79.44 190 GLY A CA 1
ATOM 1408 C C . GLY A 1 190 ? -3.143 10.970 22.958 1.00 79.44 190 GLY A C 1
ATOM 1409 O O . GLY A 1 190 ? -2.078 10.592 23.452 1.00 79.44 190 GLY A O 1
ATOM 1410 N N . VAL A 1 191 ? -3.452 12.257 22.781 1.00 81.62 191 VAL A N 1
ATOM 1411 C CA . VAL A 1 191 ? -2.616 13.371 23.261 1.00 81.62 191 VAL A CA 1
ATOM 1412 C C . VAL A 1 191 ? -2.484 13.300 24.785 1.00 81.62 191 VAL A C 1
ATOM 1414 O O . VAL A 1 191 ? -3.464 13.093 25.497 1.00 81.62 191 VAL A O 1
ATOM 1417 N N . ARG A 1 192 ? -1.259 13.454 25.299 1.00 85.62 192 ARG A N 1
ATOM 1418 C CA . ARG A 1 192 ? -0.954 13.416 26.737 1.00 85.62 192 ARG A CA 1
ATOM 1419 C C . ARG A 1 192 ? -0.332 14.733 27.169 1.00 85.62 192 ARG A C 1
ATOM 1421 O O . ARG A 1 192 ? 0.467 15.313 26.436 1.00 85.62 192 ARG A O 1
ATOM 1428 N N . GLU A 1 193 ? -0.683 15.193 28.362 1.00 84.44 193 GLU A N 1
ATOM 1429 C CA . GLU A 1 193 ? -0.162 16.448 28.892 1.00 84.44 193 GLU A CA 1
ATOM 1430 C C . GLU A 1 193 ? 1.360 16.387 29.119 1.00 84.44 193 GLU A C 1
ATOM 1432 O O . GLU A 1 193 ? 1.904 15.361 29.532 1.00 84.44 193 GLU A O 1
ATOM 1437 N N . GLY A 1 194 ? 2.069 17.465 28.762 1.00 80.19 194 GLY A N 1
ATOM 1438 C CA . GLY A 1 194 ? 3.538 17.539 28.817 1.00 80.19 194 GLY A CA 1
ATOM 1439 C C . GLY A 1 194 ? 4.279 1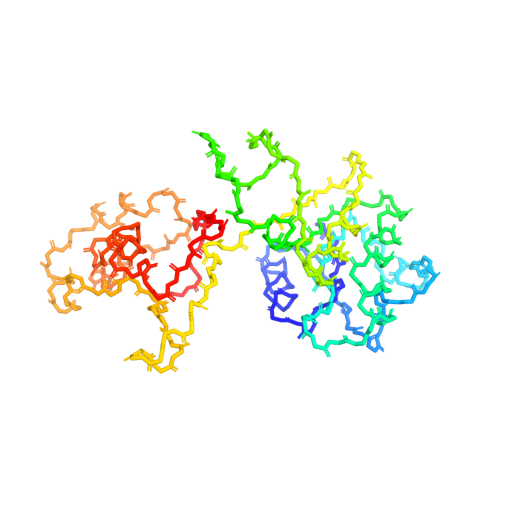6.625 27.825 1.00 80.19 194 GLY A C 1
ATOM 1440 O O . GLY A 1 194 ? 5.492 16.446 27.947 1.00 80.19 194 GLY A O 1
ATOM 1441 N N . LYS A 1 195 ? 3.564 16.037 26.857 1.00 85.44 195 LYS A N 1
ATOM 1442 C CA . LYS A 1 195 ? 4.025 14.995 25.923 1.00 85.44 195 LYS A CA 1
ATOM 1443 C C .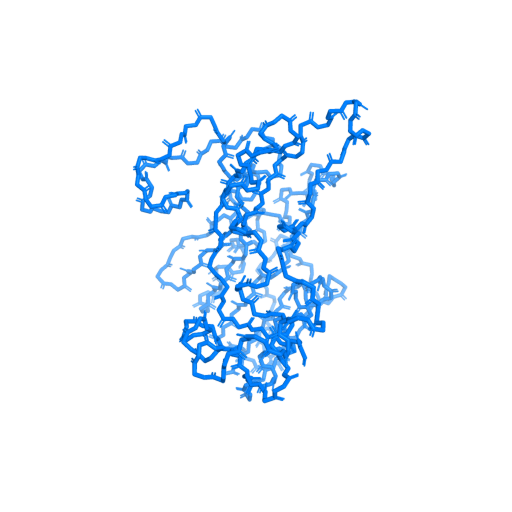 LYS A 1 195 ? 3.684 15.383 24.473 1.00 85.44 195 LYS A C 1
ATOM 1445 O O . LYS A 1 195 ? 3.041 14.645 23.728 1.00 85.44 195 LYS A O 1
ATOM 1450 N N . TYR A 1 196 ? 4.116 16.581 24.090 1.00 86.12 196 TYR A N 1
ATOM 1451 C CA . TYR A 1 196 ? 3.844 17.221 22.798 1.00 86.12 196 TYR A CA 1
ATOM 1452 C C . TYR A 1 196 ? 5.007 17.116 21.812 1.00 86.12 196 TYR A C 1
ATOM 1454 O O . TYR A 1 196 ? 4.915 17.590 20.682 1.00 86.12 196 TYR A O 1
ATOM 1462 N N . ASP A 1 197 ? 6.111 16.486 22.208 1.00 78.88 197 ASP A N 1
ATOM 1463 C CA . ASP A 1 197 ? 7.323 16.433 21.409 1.00 78.88 197 ASP A CA 1
ATOM 1464 C C . ASP A 1 197 ? 7.241 15.521 20.180 1.00 78.88 197 ASP A C 1
ATOM 1466 O O . ASP A 1 197 ? 8.236 15.387 19.482 1.00 78.88 197 ASP A O 1
ATOM 1470 N N . GLU A 1 198 ? 6.074 14.976 19.842 1.00 79.50 198 GLU A N 1
ATOM 1471 C CA . GLU A 1 198 ? 5.812 14.316 18.556 1.00 79.50 198 GLU A CA 1
ATOM 1472 C C . GLU A 1 198 ? 4.554 14.878 17.840 1.00 79.50 198 GLU A C 1
ATOM 1474 O O . GLU A 1 198 ? 3.996 14.225 16.963 1.00 79.50 198 GLU A O 1
ATOM 1479 N N . MET A 1 199 ? 4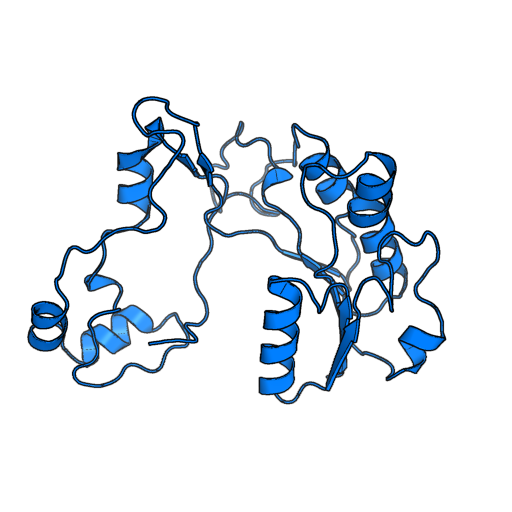.100 16.096 18.190 1.00 83.19 199 MET A N 1
ATOM 1480 C CA . MET A 1 199 ? 3.006 16.796 17.481 1.00 83.19 199 MET A CA 1
ATOM 1481 C C . MET A 1 199 ? 3.453 17.310 16.095 1.00 83.19 199 MET A C 1
ATOM 1483 O O . MET A 1 199 ? 4.645 17.586 15.926 1.00 83.19 199 MET A O 1
ATOM 1487 N N . PRO A 1 200 ? 2.536 17.527 15.125 1.00 74.19 200 PRO A N 1
ATOM 1488 C CA . PRO A 1 200 ? 2.869 18.033 13.787 1.00 74.19 200 PRO A CA 1
ATOM 1489 C C . PRO A 1 200 ? 3.708 19.320 13.809 1.00 74.19 200 PRO A C 1
ATOM 1491 O O . PRO A 1 200 ? 4.732 19.392 13.135 1.00 74.19 200 PRO A O 1
ATOM 1494 N N . ASP A 1 201 ? 3.361 20.273 14.681 1.00 80.31 201 ASP A N 1
ATOM 1495 C CA . ASP A 1 201 ? 4.081 21.533 14.934 1.00 80.31 201 ASP A CA 1
ATOM 1496 C C . ASP A 1 201 ? 5.567 21.373 15.329 1.00 80.31 201 ASP A C 1
ATOM 1498 O O . ASP A 1 201 ? 6.332 22.338 15.297 1.00 80.31 201 ASP A O 1
ATOM 1502 N N . CYS A 1 202 ? 6.016 20.171 15.714 1.00 67.75 202 CYS A N 1
ATOM 1503 C CA . CYS A 1 202 ? 7.434 19.902 15.969 1.00 67.75 202 CYS A CA 1
ATOM 1504 C C . CYS A 1 202 ? 8.270 19.725 14.694 1.00 67.75 202 CYS A C 1
ATOM 1506 O O . CYS A 1 202 ? 9.505 19.786 14.771 1.00 67.75 202 CYS A O 1
ATOM 1508 N N . TYR A 1 203 ? 7.628 19.471 13.555 1.00 66.81 203 TYR A N 1
ATOM 1509 C CA . TYR A 1 203 ? 8.233 19.008 12.308 1.00 66.81 203 TYR A CA 1
ATOM 1510 C C . TYR A 1 203 ? 8.098 20.036 11.178 1.00 66.81 203 TYR A C 1
ATOM 1512 O O . TYR A 1 203 ? 7.261 20.934 11.223 1.00 66.81 203 TYR A O 1
ATOM 1520 N N . LYS A 1 204 ? 8.951 19.930 10.152 1.00 62.78 204 LYS A N 1
ATOM 1521 C CA . LYS A 1 204 ? 8.748 20.678 8.901 1.00 62.78 204 LYS A CA 1
ATOM 1522 C C . LYS A 1 204 ? 7.505 20.144 8.174 1.00 62.78 204 LYS A C 1
ATOM 1524 O O . LYS A 1 204 ? 7.188 18.960 8.281 1.00 62.78 204 LYS A O 1
ATOM 1529 N N . GLY A 1 205 ? 6.843 20.988 7.381 1.00 65.75 205 GLY A N 1
ATOM 1530 C CA . GLY A 1 205 ? 5.806 20.527 6.453 1.00 65.75 205 GLY A CA 1
ATOM 1531 C C . GLY A 1 205 ? 6.401 19.562 5.424 1.00 65.75 205 GLY A C 1
ATOM 1532 O O . GLY A 1 205 ? 7.416 19.886 4.808 1.00 65.75 205 GLY A O 1
ATOM 1533 N N . ILE A 1 206 ? 5.798 18.380 5.254 1.00 63.91 206 ILE A N 1
ATOM 1534 C CA . ILE A 1 206 ? 6.369 17.312 4.415 1.00 63.91 206 ILE A CA 1
ATOM 1535 C C . ILE A 1 206 ? 6.531 17.743 2.954 1.00 63.91 206 ILE A C 1
ATOM 1537 O O . ILE A 1 206 ? 7.557 17.449 2.354 1.00 63.91 206 ILE A O 1
ATOM 1541 N N . ASP A 1 207 ? 5.583 18.509 2.415 1.00 68.12 207 ASP A N 1
ATOM 1542 C CA . ASP A 1 207 ? 5.606 18.979 1.026 1.00 68.12 207 ASP A CA 1
ATOM 1543 C C . ASP A 1 207 ? 6.843 19.845 0.728 1.00 68.12 207 ASP A C 1
ATOM 1545 O O . ASP A 1 207 ? 7.558 19.587 -0.236 1.00 68.12 207 ASP A O 1
ATOM 1549 N N . ALA A 1 208 ? 7.181 20.774 1.629 1.00 60.28 208 ALA A N 1
ATOM 1550 C CA . ALA A 1 208 ? 8.388 21.599 1.530 1.00 60.28 208 ALA A CA 1
ATOM 1551 C C . ALA A 1 208 ? 9.691 20.798 1.732 1.00 60.28 208 ALA A C 1
ATOM 1553 O O . ALA A 1 208 ? 10.760 21.240 1.319 1.00 60.28 208 ALA A O 1
ATOM 1554 N N . VAL A 1 209 ? 9.631 19.622 2.369 1.00 60.09 209 VAL A N 1
ATOM 1555 C CA . VAL A 1 209 ? 10.781 18.705 2.466 1.00 60.09 209 VAL A CA 1
ATOM 1556 C C . VAL A 1 209 ? 10.936 17.876 1.196 1.00 60.09 209 VAL A C 1
ATOM 1558 O O . VAL A 1 209 ? 12.068 17.611 0.812 1.00 60.09 209 VAL A O 1
ATOM 1561 N N . MET A 1 210 ? 9.840 17.508 0.526 1.00 66.38 210 MET A N 1
ATOM 1562 C CA . MET A 1 210 ? 9.887 16.856 -0.788 1.00 66.38 210 MET A CA 1
ATOM 1563 C C . MET A 1 210 ? 10.393 17.822 -1.868 1.00 66.38 210 MET A C 1
ATOM 1565 O O . MET A 1 210 ? 11.254 17.445 -2.653 1.00 66.38 210 MET A O 1
ATOM 1569 N N . GLU A 1 211 ? 9.934 19.077 -1.859 1.00 73.81 211 GLU A N 1
ATOM 1570 C CA . GLU A 1 211 ? 10.424 20.138 -2.751 1.00 73.81 211 GLU A CA 1
ATOM 1571 C C . GLU A 1 211 ? 11.925 20.415 -2.544 1.00 73.81 211 GLU A C 1
ATOM 1573 O O . GLU A 1 211 ? 12.694 20.426 -3.503 1.00 73.81 211 GLU A O 1
ATOM 1578 N N . ALA A 1 212 ? 12.371 20.539 -1.289 1.00 59.22 212 ALA A N 1
ATOM 1579 C CA . ALA A 1 212 ? 13.776 20.771 -0.942 1.00 59.22 212 ALA A CA 1
ATOM 1580 C C . ALA A 1 212 ? 14.707 19.549 -1.120 1.00 59.22 212 ALA A C 1
ATOM 1582 O O . ALA A 1 212 ? 15.878 19.638 -0.756 1.00 59.22 212 ALA A O 1
ATOM 1583 N N . GLN A 1 213 ? 14.199 18.423 -1.635 1.00 60.28 213 GLN A N 1
ATOM 1584 C CA . GLN A 1 213 ? 14.991 17.243 -2.004 1.00 60.28 213 GLN A CA 1
ATOM 1585 C C . GLN A 1 213 ? 14.564 16.663 -3.369 1.00 60.28 213 GLN A C 1
ATOM 1587 O O . GLN A 1 213 ? 14.723 15.467 -3.617 1.00 60.28 213 GLN A O 1
ATOM 1592 N N . ALA A 1 214 ? 13.990 17.482 -4.257 1.00 73.50 214 ALA A N 1
ATOM 1593 C CA . ALA A 1 214 ? 13.507 17.046 -5.574 1.00 73.50 214 ALA A CA 1
ATOM 1594 C C . ALA A 1 214 ? 14.623 16.516 -6.508 1.00 73.50 214 ALA A C 1
ATOM 1596 O O . ALA A 1 214 ? 14.339 15.885 -7.522 1.00 73.50 214 ALA A O 1
ATOM 1597 N N . ASP A 1 215 ? 15.887 16.751 -6.153 1.00 69.25 215 ASP A N 1
ATOM 1598 C CA . ASP A 1 215 ? 17.107 16.178 -6.729 1.00 69.25 215 ASP A CA 1
ATOM 1599 C C . ASP A 1 215 ? 17.468 14.787 -6.160 1.00 69.25 215 ASP A C 1
ATOM 1601 O O . ASP A 1 215 ? 18.250 14.051 -6.765 1.00 69.25 215 ASP A O 1
ATOM 1605 N N . LEU A 1 216 ? 16.883 14.402 -5.019 1.00 59.53 216 LEU A N 1
ATOM 1606 C CA . LEU A 1 216 ? 17.134 13.143 -4.307 1.00 59.53 216 LEU A CA 1
ATOM 1607 C C . LEU A 1 216 ? 15.948 12.173 -4.334 1.00 59.53 216 LEU A C 1
ATOM 1609 O O . LEU A 1 216 ? 16.167 10.962 -4.291 1.00 59.53 216 LEU A O 1
ATOM 1613 N N . VAL A 1 217 ? 14.703 12.661 -4.379 1.00 60.31 217 VAL A N 1
ATOM 1614 C CA . VAL A 1 217 ? 13.499 11.814 -4.405 1.00 60.31 217 VAL A CA 1
ATOM 1615 C C . VAL A 1 217 ? 12.383 12.426 -5.254 1.00 60.31 217 VAL A C 1
ATOM 1617 O O . VAL A 1 217 ? 12.104 13.619 -5.167 1.00 60.31 217 VAL A O 1
ATOM 1620 N N . THR A 1 218 ? 11.686 11.595 -6.031 1.00 61.47 218 THR A N 1
ATOM 1621 C CA . THR A 1 218 ? 10.456 11.990 -6.740 1.00 61.47 218 THR A CA 1
ATOM 1622 C C . THR A 1 218 ? 9.227 11.438 -6.007 1.00 61.47 218 THR A C 1
ATOM 1624 O O . THR A 1 218 ? 9.142 10.221 -5.851 1.00 61.47 218 THR A O 1
ATOM 1627 N N . PRO A 1 219 ? 8.267 12.267 -5.543 1.00 56.38 219 PRO A N 1
ATOM 1628 C CA . PRO A 1 219 ? 7.028 11.784 -4.924 1.00 56.38 219 PRO A CA 1
ATOM 1629 C C . PRO A 1 219 ? 6.122 11.079 -5.946 1.00 56.38 219 PRO A C 1
ATOM 1631 O O . PRO A 1 219 ? 5.774 11.667 -6.968 1.00 56.38 219 PRO A O 1
ATOM 1634 N N . VAL A 1 220 ? 5.696 9.845 -5.650 1.00 46.12 220 VAL A N 1
ATOM 1635 C CA . VAL A 1 220 ? 4.857 9.034 -6.556 1.00 46.12 220 VAL A CA 1
ATOM 1636 C C . VAL A 1 220 ? 3.384 9.022 -6.136 1.00 46.12 220 VAL A C 1
ATOM 1638 O O . VAL A 1 220 ? 2.510 9.060 -6.994 1.00 46.12 220 VAL A O 1
ATOM 1641 N N . ASN A 1 221 ? 3.064 9.021 -4.837 1.00 42.81 221 ASN A N 1
ATOM 1642 C CA . ASN A 1 221 ? 1.673 9.108 -4.358 1.00 42.81 221 ASN A CA 1
ATOM 1643 C C . ASN A 1 221 ? 1.573 9.868 -3.015 1.00 42.81 221 ASN A C 1
ATOM 1645 O O . ASN A 1 221 ? 2.599 10.312 -2.517 1.00 42.81 221 ASN A O 1
ATOM 1649 N N . ARG A 1 222 ? 0.388 10.060 -2.408 1.00 56.41 222 ARG A N 1
ATOM 1650 C CA . ARG A 1 222 ? 0.234 10.715 -1.083 1.00 56.41 222 ARG A CA 1
ATOM 1651 C C . ARG A 1 222 ? -0.704 9.929 -0.166 1.00 56.41 222 ARG A C 1
ATOM 1653 O O . ARG A 1 222 ? -1.824 9.622 -0.552 1.00 56.41 222 ARG A O 1
ATOM 1660 N N . LEU A 1 223 ? -0.289 9.688 1.083 1.00 57.38 223 LEU A N 1
ATOM 1661 C CA . LEU A 1 223 ? -1.194 9.228 2.151 1.00 57.38 223 LEU A CA 1
ATOM 1662 C C . LEU A 1 223 ? -1.577 10.348 3.117 1.00 57.38 223 LEU A C 1
ATOM 1664 O O . LEU A 1 223 ? -0.797 11.260 3.389 1.00 57.38 223 LEU A O 1
ATOM 1668 N N . VAL A 1 224 ? -2.758 10.178 3.711 1.00 57.50 224 VAL A N 1
ATOM 1669 C CA . VAL A 1 224 ? -3.200 10.857 4.932 1.00 57.50 224 VAL A CA 1
ATOM 1670 C C . VAL A 1 224 ? -3.093 9.856 6.096 1.00 57.50 224 VAL A C 1
ATOM 1672 O O . VAL A 1 224 ? -3.594 8.735 5.969 1.00 57.50 224 VAL A O 1
ATOM 1675 N N . PRO A 1 225 ? -2.434 10.191 7.221 1.00 60.38 225 PRO A N 1
ATOM 1676 C CA . PRO A 1 225 ? -2.369 9.308 8.383 1.00 60.38 225 PRO A CA 1
ATOM 1677 C C . PRO A 1 225 ? -3.728 9.243 9.096 1.00 60.38 225 PRO A C 1
ATOM 1679 O O . PRO A 1 225 ? -4.340 10.270 9.358 1.00 60.38 225 PRO A O 1
ATOM 1682 N N . LEU A 1 226 ? -4.182 8.037 9.454 1.00 52.09 226 LEU A N 1
ATOM 1683 C CA . LEU A 1 226 ? -5.487 7.829 10.110 1.00 52.09 226 LEU A CA 1
ATOM 1684 C C . LEU A 1 226 ? -5.386 7.513 11.614 1.00 52.09 226 LEU A C 1
ATOM 1686 O O . LEU A 1 226 ? -6.336 7.730 12.361 1.00 52.09 226 LEU A O 1
ATOM 1690 N N . MET A 1 227 ? -4.257 6.965 12.075 1.00 58.94 227 MET A N 1
ATOM 1691 C CA . MET A 1 227 ? -4.060 6.532 13.464 1.00 58.94 227 MET A CA 1
ATOM 1692 C C . MET A 1 227 ? -2.567 6.437 13.798 1.00 58.94 227 MET A C 1
ATOM 1694 O O . MET A 1 227 ? -1.799 5.891 13.006 1.00 58.94 227 MET A O 1
ATOM 1698 N N . VAL A 1 228 ? -2.162 6.889 14.988 1.00 61.38 228 VAL A N 1
ATOM 1699 C CA . VAL A 1 228 ? -0.782 6.752 15.492 1.00 61.38 228 VAL A CA 1
ATOM 1700 C C . VAL A 1 228 ? -0.767 5.808 16.693 1.00 61.38 228 VAL A C 1
ATOM 1702 O O . VAL A 1 228 ? -1.332 6.092 17.744 1.00 61.38 228 VAL A O 1
ATOM 1705 N N . VAL A 1 229 ? -0.105 4.658 16.537 1.00 53.88 229 VAL A N 1
ATOM 1706 C CA . VAL A 1 229 ? -0.132 3.545 17.514 1.00 53.88 229 VAL A CA 1
ATOM 1707 C C . VAL A 1 229 ? 1.005 3.628 18.554 1.00 53.88 229 VAL A C 1
ATOM 1709 O O . VAL A 1 229 ? 1.087 2.789 19.450 1.00 53.88 229 VAL A O 1
ATOM 1712 N N . LYS A 1 230 ? 1.911 4.615 18.460 1.00 45.34 230 LYS A N 1
ATOM 1713 C CA . LYS A 1 230 ? 3.071 4.742 19.363 1.00 45.34 230 LYS A CA 1
ATOM 1714 C C . LYS A 1 230 ? 3.502 6.203 19.580 1.00 45.34 230 LYS A C 1
ATOM 1716 O O . LYS A 1 230 ? 3.852 6.867 18.610 1.00 45.34 230 LYS A O 1
ATOM 1721 N N . GLY A 1 231 ? 3.548 6.625 20.852 1.00 48.31 231 GLY A N 1
ATOM 1722 C CA . GLY A 1 231 ? 4.051 7.902 21.404 1.00 48.31 231 GLY A CA 1
ATOM 1723 C C . GLY A 1 231 ? 4.080 7.868 22.943 1.00 48.31 231 GLY A C 1
ATOM 1724 O O . GLY A 1 231 ? 3.260 7.098 23.492 1.00 48.31 231 GLY A O 1
#

InterPro domains:
  IPR001233 RNA-splicing ligase, RtcB [PF01139] (142-231)
  IPR029903 RmlD-like, substrate binding domain [PF04321] (1-132)
  IPR036025 tRNA-splicing ligase RtcB-like superfamily [G3DSA:3.90.1860.10] (129-231)
  IPR036025 tRNA-splicing ligase RtcB-like superfamily [SSF103365] (136-231)
  IPR036291 NAD(P)-binding domain superfamily [SSF51735] (1-132)
  IPR052915 RNA-splicing ligase RtcB-like [PTHR43749] (142-231)

Sequence (231 aa):
MRIWVPGANGLLGRAVCKIAAYRDHEVVGTSHGRFAVEDSQPPDATILNLRSPDTIINCAGVLPGHGYRETVLANTLGPHSLASVGLRLVHMSTDCVFSGRKYPTQNGYGLDSGLAPDPVDLYGRTKLAGEPSGDHVLVVPGSFIGEGLNSPDSFGTCSHGAGRVMGRKVANRTITHERAVESMAHVVYGVREGKYDEMPDCYKGIDAVMEAQADLVTPVNRLVPLMVVKG

Radius of gyration: 20.51 Å; chains: 1; bounding box: 46×52×46 Å